Protein AF-A0A6P7YLL0-F1 (afdb_monomer_lite)

Radius of gyration: 18.58 Å; chains: 1; bounding box: 54×36×56 Å

Foldseek 3Di:
DEQEPDPCPDDDDDDDDDDDDDDDDDDDPPDPPDPDDDQFAAAPADDDPVVVVCVVVVVVVCVVVVHDDQDAFKAWKFLDPDLPTDTDIDGSVRGDDHSIHGFAGDPVSLVRLLVSLQPALEYEYADARGPCVRVSHNPSSVSNLVSQLVVVVVNRAYEYAAQVSLVVCVVVVCCVSHNYYYHHRVQVVCVVVVDDDPVVVPDDDD

Organism: NCBI:txid1415580

InterPro domains:
  IPR001576 Phosphoglycerate kinase [PF00162] (40-195)
  IPR001576 Phosphoglycerate kinase [PTHR11406] (41-205)
  IPR015824 Phosphoglycerate kinase, N-terminal [G3DSA:3.40.50.1260] (36-204)
  IPR036043 Phosphoglycerate kinase superfamily [SSF53748] (40-205)

pLDDT: mean 82.5, std 25.64, range [23.23, 98.69]

Sequence (206 aa):
MVHTLVNKSTQLQSDSEEPSDSEQASFSTPEFSSPERSKPKIGSSLYDEEGAKIVKDLMAKAEKNGVVITLPVDFTIADKFDENAATKEASVKSGIPAGWLGLDCGPESVKKFVEAVGRAKQIVWNGPVGVFEWDKFAKGTKAVMDKVVEVTGKGCITIIGGGDTATCCAKWDTEDKVSHVSTGGGASLELLEGKVLPGVDALSSI

Structure (mmCIF, N/CA/C/O backbone):
data_AF-A0A6P7YLL0-F1
#
_entry.id   AF-A0A6P7YLL0-F1
#
loop_
_atom_site.group_PDB
_atom_site.id
_atom_site.type_symbol
_atom_site.label_atom_id
_atom_site.label_alt_id
_atom_site.label_comp_id
_atom_site.label_asym_id
_atom_site.label_entity_id
_atom_site.label_seq_id
_atom_site.pdbx_PDB_ins_code
_atom_site.Cartn_x
_atom_site.Cartn_y
_atom_site.Cartn_z
_atom_site.occupancy
_atom_site.B_iso_or_equiv
_atom_site.auth_seq_id
_atom_site.auth_comp_id
_atom_site.auth_asym_id
_atom_site.auth_atom_id
_atom_site.pdbx_PDB_model_num
ATOM 1 N N . MET A 1 1 ? -17.356 5.316 6.629 1.00 23.73 1 MET A N 1
ATOM 2 C CA . MET A 1 1 ? -16.479 5.273 5.442 1.00 23.73 1 MET A CA 1
ATOM 3 C C . MET A 1 1 ? -15.119 4.741 5.886 1.00 23.73 1 MET A C 1
ATOM 5 O O . MET A 1 1 ? -14.265 5.514 6.305 1.00 23.73 1 MET A O 1
ATOM 9 N N . VAL A 1 2 ? -14.978 3.414 5.923 1.00 23.58 2 VAL A N 1
ATOM 10 C CA . VAL A 1 2 ? -13.708 2.726 6.207 1.00 23.58 2 VAL A CA 1
ATOM 11 C C . VAL A 1 2 ? -12.922 2.742 4.897 1.00 23.58 2 VAL A C 1
ATOM 13 O O . VAL A 1 2 ? -13.422 2.248 3.891 1.00 23.58 2 VAL A O 1
ATOM 16 N N . HIS A 1 3 ? -11.762 3.397 4.871 1.00 32.72 3 HIS A N 1
ATOM 17 C CA . HIS A 1 3 ? -10.870 3.352 3.712 1.00 32.72 3 HIS A CA 1
ATOM 18 C C . HIS A 1 3 ? -9.930 2.168 3.925 1.00 32.72 3 HIS A C 1
ATOM 20 O O . HIS A 1 3 ? -8.969 2.273 4.685 1.00 32.72 3 HIS A O 1
ATOM 26 N N . THR A 1 4 ? -10.238 1.028 3.312 1.00 28.73 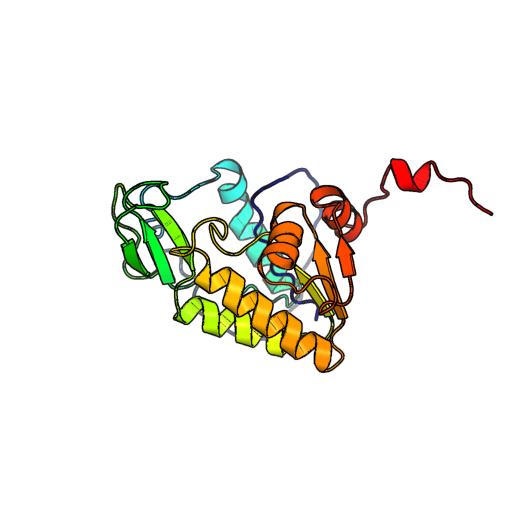4 THR A N 1
ATOM 27 C CA . THR A 1 4 ? -9.362 -0.144 3.361 1.00 28.73 4 THR A CA 1
ATOM 28 C C . THR A 1 4 ? -8.398 -0.079 2.178 1.00 28.73 4 THR A C 1
ATOM 30 O O . THR A 1 4 ? -8.812 -0.208 1.028 1.00 28.73 4 THR A O 1
ATOM 33 N N . LEU A 1 5 ? -7.110 0.140 2.450 1.00 32.09 5 LEU A N 1
ATOM 34 C CA . LEU A 1 5 ? -6.032 -0.111 1.492 1.00 32.09 5 LEU A CA 1
ATOM 35 C C . LEU A 1 5 ? -5.714 -1.608 1.580 1.00 32.09 5 LEU A C 1
ATOM 37 O O . LEU A 1 5 ? -4.926 -2.026 2.424 1.00 32.09 5 LEU A O 1
ATOM 41 N N . VAL A 1 6 ? -6.395 -2.421 0.768 1.00 25.77 6 VAL A N 1
ATOM 42 C CA . VAL A 1 6 ? -6.083 -3.851 0.621 1.00 25.77 6 VAL A CA 1
ATOM 43 C C . VAL A 1 6 ? -5.243 -4.022 -0.635 1.00 25.77 6 VAL A C 1
ATOM 45 O O . VAL A 1 6 ? -5.755 -3.852 -1.743 1.00 25.77 6 VAL A O 1
ATOM 48 N N . ASN A 1 7 ? -3.968 -4.379 -0.475 1.00 31.36 7 ASN A N 1
ATOM 49 C CA . ASN A 1 7 ? -3.200 -4.961 -1.568 1.00 31.36 7 ASN A CA 1
ATOM 50 C C . ASN A 1 7 ? -3.538 -6.458 -1.608 1.00 31.36 7 ASN A C 1
ATOM 52 O O . ASN A 1 7 ? -3.120 -7.230 -0.747 1.00 31.36 7 ASN A O 1
ATOM 56 N N . LYS A 1 8 ? -4.412 -6.851 -2.537 1.00 30.06 8 LYS A N 1
ATOM 57 C CA . LYS A 1 8 ? -5.011 -8.190 -2.593 1.00 30.06 8 LYS A CA 1
ATOM 58 C C . LYS A 1 8 ? -4.056 -9.172 -3.288 1.00 30.06 8 LYS A C 1
ATOM 60 O O . LYS A 1 8 ? -4.335 -9.622 -4.392 1.00 30.06 8 LYS A O 1
ATOM 65 N N . SER A 1 9 ? -2.921 -9.470 -2.659 1.00 29.97 9 SER A N 1
ATOM 66 C CA . SER A 1 9 ? -1.928 -10.428 -3.178 1.00 29.97 9 SER A CA 1
ATOM 67 C C . SER A 1 9 ? -2.121 -11.857 -2.659 1.00 29.97 9 SER A C 1
ATOM 69 O O . SER A 1 9 ? -1.337 -12.738 -3.002 1.00 29.97 9 SER A O 1
ATOM 71 N N . THR A 1 10 ? -3.142 -12.129 -1.842 1.00 29.33 10 THR A N 1
ATOM 72 C CA . THR A 1 10 ? -3.316 -13.464 -1.261 1.00 29.33 10 THR A CA 1
ATOM 73 C C . THR A 1 10 ? -4.777 -13.724 -0.893 1.00 29.33 10 THR A C 1
ATOM 75 O O . THR A 1 10 ? -5.354 -12.963 -0.125 1.00 29.33 10 THR A O 1
ATOM 78 N N . GLN A 1 11 ? -5.313 -14.852 -1.381 1.00 27.66 11 GLN A N 1
ATOM 79 C CA . GLN A 1 11 ? -6.549 -15.544 -0.959 1.00 27.66 11 GLN A CA 1
ATOM 80 C C . GLN A 1 11 ? -7.862 -15.120 -1.672 1.00 27.66 11 GLN A C 1
ATOM 82 O O . GLN A 1 11 ? -8.374 -14.012 -1.521 1.00 27.66 11 GLN A O 1
ATOM 87 N N . LEU A 1 12 ? -8.429 -16.057 -2.447 1.00 28.70 12 LEU A N 1
ATOM 88 C CA . LEU A 1 12 ? -9.769 -16.028 -3.047 1.00 28.70 12 LEU A CA 1
ATOM 89 C C . LEU A 1 12 ? -10.497 -17.327 -2.696 1.00 28.70 12 LEU A C 1
ATOM 91 O O . LEU A 1 12 ? -9.948 -18.389 -2.976 1.00 28.70 12 LEU A O 1
ATOM 95 N N . GLN A 1 13 ? -11.732 -17.236 -2.187 1.00 26.66 13 GLN A N 1
ATOM 96 C CA . GLN A 1 13 ? -12.817 -18.202 -2.439 1.00 26.66 13 GLN A CA 1
ATOM 97 C C . GLN A 1 13 ? -14.186 -17.664 -1.954 1.00 26.66 13 GLN A C 1
ATOM 99 O O . GLN A 1 13 ? -14.294 -17.276 -0.794 1.00 26.66 13 GLN A O 1
ATOM 104 N N . SER A 1 14 ? -15.140 -17.641 -2.910 1.00 29.66 14 SER A N 1
ATOM 105 C CA . SER A 1 14 ? -16.619 -17.840 -2.878 1.00 29.66 14 SER A CA 1
ATOM 106 C C . SER A 1 14 ? -17.489 -17.022 -1.878 1.00 29.66 14 SER A C 1
ATOM 108 O O . SER A 1 14 ? -17.026 -16.635 -0.819 1.00 29.66 14 SER A O 1
ATOM 110 N N . ASP A 1 15 ? -18.739 -16.589 -2.107 1.00 29.30 15 ASP A N 1
ATOM 111 C CA . ASP A 1 15 ? -19.854 -17.003 -2.972 1.00 29.30 15 ASP A CA 1
ATOM 112 C C . ASP A 1 15 ? -20.822 -15.826 -3.293 1.00 29.30 15 ASP A C 1
ATOM 114 O O . ASP A 1 15 ? -20.722 -14.722 -2.752 1.00 29.30 15 ASP A O 1
ATOM 118 N N . SER A 1 16 ? -21.736 -16.105 -4.225 1.00 31.25 16 SER A N 1
ATOM 119 C CA . SER A 1 16 ? -22.752 -15.288 -4.913 1.00 31.25 16 SER A CA 1
ATOM 120 C C . SER A 1 16 ? -24.013 -14.911 -4.114 1.00 31.25 16 SER A C 1
ATOM 122 O O . SER A 1 16 ? -24.464 -15.730 -3.326 1.00 31.25 16 SER A O 1
ATOM 124 N N . GLU A 1 17 ? -24.643 -13.762 -4.436 1.00 26.48 17 GLU A N 1
ATOM 125 C CA . GLU A 1 17 ? -26.102 -13.600 -4.708 1.00 26.48 17 GLU A CA 1
ATOM 126 C C . GLU A 1 17 ? -26.511 -12.122 -5.004 1.00 26.48 17 GLU A C 1
ATOM 128 O O . GLU A 1 17 ? -25.979 -11.175 -4.423 1.00 26.48 17 GLU A O 1
ATOM 133 N N . GLU A 1 18 ? -27.445 -11.937 -5.952 1.00 30.11 18 GLU A N 1
ATOM 134 C CA . GLU A 1 18 ? -28.097 -10.691 -6.444 1.00 30.11 18 GLU A CA 1
ATOM 135 C C . GLU A 1 18 ? -29.436 -10.421 -5.694 1.00 30.11 18 GLU A C 1
ATOM 137 O O . GLU A 1 18 ? -30.005 -11.407 -5.223 1.00 30.11 18 GLU A O 1
ATOM 142 N N . PRO A 1 19 ? -30.006 -9.179 -5.565 1.00 40.22 19 PRO A N 1
ATOM 143 C CA . PRO A 1 19 ? -30.692 -8.511 -6.697 1.00 40.22 19 PRO A CA 1
ATOM 144 C C . PRO A 1 19 ? -30.887 -6.960 -6.689 1.00 40.22 19 PRO A C 1
ATOM 146 O O . PRO A 1 19 ? -30.541 -6.240 -5.750 1.00 40.22 19 PRO A O 1
ATOM 149 N N . SER A 1 20 ? -31.431 -6.533 -7.843 1.00 26.81 20 SER A N 1
ATOM 150 C CA . SER A 1 20 ? -32.438 -5.512 -8.232 1.00 26.81 20 SER A CA 1
ATOM 151 C C . SER A 1 20 ? -32.311 -3.997 -7.979 1.00 26.81 20 SER A C 1
ATOM 153 O O . SER A 1 20 ? -32.212 -3.514 -6.854 1.00 26.81 20 SER A O 1
ATOM 155 N N . ASP A 1 21 ? -32.483 -3.310 -9.113 1.00 29.62 21 ASP A N 1
ATOM 156 C CA . ASP A 1 21 ? -32.684 -1.899 -9.462 1.00 29.62 21 ASP A CA 1
ATOM 157 C C . ASP A 1 21 ? -33.525 -1.007 -8.533 1.00 29.62 21 ASP A C 1
ATOM 159 O O . ASP A 1 21 ? -34.655 -1.341 -8.187 1.00 29.62 21 ASP A O 1
ATOM 163 N N . SER A 1 22 ? -33.034 0.222 -8.318 1.00 25.41 22 SER A N 1
ATOM 164 C CA . SER A 1 22 ? -33.750 1.446 -8.722 1.00 25.41 22 SER A CA 1
ATOM 165 C C . SER A 1 22 ? -32.870 2.703 -8.577 1.00 25.41 22 SER A C 1
ATOM 167 O O . SER A 1 22 ? -32.469 3.063 -7.476 1.00 25.41 22 SER A O 1
ATOM 169 N N . GLU A 1 23 ? -32.610 3.339 -9.720 1.00 25.30 23 GLU A N 1
ATOM 170 C CA . GLU A 1 23 ? -32.502 4.782 -9.998 1.00 25.30 23 GLU A CA 1
ATOM 171 C C . GLU A 1 23 ? -31.709 5.782 -9.111 1.00 25.30 23 GLU A C 1
ATOM 173 O O . GLU A 1 23 ? -32.035 6.059 -7.963 1.00 25.30 23 GLU A O 1
ATOM 178 N N . GLN A 1 24 ? -30.823 6.499 -9.829 1.00 24.22 24 GLN A N 1
ATOM 179 C CA . GLN A 1 24 ? -30.440 7.922 -9.712 1.00 24.22 24 GLN A CA 1
ATOM 180 C C . GLN A 1 24 ? -29.329 8.336 -8.725 1.00 24.22 24 GLN A C 1
ATOM 182 O O . GLN A 1 24 ? -29.552 8.547 -7.541 1.00 24.22 24 GLN A O 1
ATOM 187 N N . ALA A 1 25 ? -28.142 8.633 -9.271 1.00 23.36 25 ALA A N 1
ATOM 188 C CA . ALA A 1 25 ? -27.643 10.005 -9.480 1.00 23.36 25 ALA A CA 1
ATOM 189 C C . ALA A 1 25 ? -26.168 9.955 -9.924 1.00 23.36 25 ALA A C 1
ATOM 191 O O . ALA A 1 25 ? -25.303 9.408 -9.247 1.00 23.36 25 ALA A O 1
ATOM 192 N N . SER A 1 26 ? -25.883 10.525 -11.092 1.00 26.70 26 SER A N 1
ATOM 193 C CA . SER A 1 26 ? -24.572 10.519 -11.738 1.00 26.70 26 SER A CA 1
ATOM 194 C C . SER A 1 26 ? -23.517 11.314 -10.957 1.00 26.70 26 SER A C 1
ATOM 196 O O . SER A 1 26 ? -23.600 12.540 -10.886 1.00 26.70 26 SER A O 1
ATOM 198 N N . PHE A 1 27 ? -22.466 10.640 -10.489 1.00 23.23 27 PHE A N 1
ATOM 199 C CA . PHE A 1 27 ? -21.153 11.245 -10.255 1.00 23.23 27 PHE A CA 1
ATOM 200 C C . PHE A 1 27 ? -20.110 10.437 -11.024 1.00 23.23 27 PHE A C 1
ATOM 202 O O . PHE A 1 27 ? -19.596 9.423 -10.566 1.00 23.23 27 PHE A O 1
ATOM 209 N N . SER A 1 28 ? -19.838 10.879 -12.250 1.00 23.58 28 SER A N 1
ATOM 210 C CA . SER A 1 28 ? -18.854 10.274 -13.138 1.00 23.58 28 SER A CA 1
ATOM 211 C C . SER A 1 28 ? -17.434 10.493 -12.609 1.00 23.58 28 SER A C 1
ATOM 213 O O . SER A 1 28 ? -16.934 11.620 -12.637 1.00 23.58 28 SER A O 1
ATOM 215 N N . THR A 1 29 ? -16.740 9.425 -12.221 1.00 27.75 29 THR A N 1
ATOM 216 C CA . THR A 1 29 ? -15.282 9.350 -12.375 1.00 27.75 29 THR A CA 1
ATOM 217 C C . THR A 1 29 ? -15.006 8.643 -13.712 1.00 27.75 29 THR A C 1
ATOM 219 O O . THR A 1 29 ? -15.258 7.449 -13.855 1.00 27.75 29 THR A O 1
ATOM 222 N N . PRO A 1 30 ? -14.549 9.351 -14.760 1.00 28.31 30 PRO A N 1
ATOM 223 C CA . PRO A 1 30 ? -14.575 8.827 -16.129 1.00 28.31 30 PRO A CA 1
ATOM 224 C C . PRO A 1 30 ? -13.409 7.880 -16.475 1.00 28.31 30 PRO A C 1
ATOM 226 O O . PRO A 1 30 ? -13.093 7.696 -17.649 1.00 28.31 30 PRO A O 1
ATOM 229 N N . GLU A 1 31 ? -12.718 7.281 -15.501 1.00 37.62 31 GLU A N 1
ATOM 230 C CA . GLU A 1 31 ? -11.406 6.671 -15.772 1.00 37.62 31 GLU A CA 1
ATOM 231 C C . GLU A 1 31 ? -11.386 5.146 -15.960 1.00 37.62 31 GLU A C 1
ATOM 233 O O . GLU A 1 31 ? -10.371 4.641 -16.439 1.00 37.62 31 GLU A O 1
ATOM 238 N N . PHE A 1 32 ? -12.489 4.424 -15.714 1.00 35.75 32 PHE A N 1
ATOM 239 C CA . PHE A 1 32 ? -12.533 2.953 -15.856 1.00 35.75 32 PHE A CA 1
ATOM 240 C C . PHE A 1 32 ? -13.694 2.377 -16.696 1.00 35.75 32 PHE A C 1
ATOM 242 O O . PHE A 1 32 ? -13.690 1.179 -16.967 1.00 35.75 32 PHE A O 1
ATOM 249 N N . SER A 1 33 ? -14.646 3.189 -17.174 1.00 32.78 33 SER A N 1
ATOM 250 C CA . SER A 1 33 ? -15.868 2.710 -17.856 1.00 32.78 33 SER A CA 1
ATOM 251 C C . SER A 1 33 ? -15.805 2.654 -19.391 1.00 32.78 33 SER A C 1
ATOM 253 O O . SER A 1 33 ? -16.785 2.280 -20.032 1.00 32.78 33 SER A O 1
ATOM 255 N N . SER A 1 34 ? -14.678 3.015 -20.017 1.00 29.44 34 SER A N 1
ATOM 256 C CA . SER A 1 34 ? -14.589 3.087 -21.482 1.00 29.44 34 SER A CA 1
ATOM 257 C C . SER A 1 34 ? -14.076 1.768 -22.100 1.00 29.44 34 SER A C 1
ATOM 259 O O . SER A 1 34 ? -12.984 1.324 -21.734 1.00 29.44 34 SER A O 1
ATOM 261 N N . PRO A 1 35 ? -14.809 1.143 -23.047 1.00 33.09 35 PRO A N 1
ATOM 262 C CA . PRO A 1 35 ? -14.527 -0.203 -23.567 1.00 33.09 35 PRO A CA 1
ATOM 263 C C . PRO A 1 35 ? -13.308 -0.318 -24.507 1.00 33.09 35 PRO A C 1
ATOM 265 O O . PRO A 1 35 ? -13.020 -1.413 -24.980 1.00 33.09 35 PRO A O 1
ATOM 268 N N . GLU A 1 36 ? -12.560 0.765 -24.751 1.00 29.92 36 GLU A N 1
ATOM 269 C CA . GLU A 1 36 ? -11.486 0.815 -25.763 1.00 29.92 36 GLU A CA 1
ATOM 270 C C . GLU A 1 36 ? -10.074 1.158 -25.239 1.00 29.92 36 GLU A C 1
ATOM 272 O O . GLU A 1 36 ? -9.156 1.374 -26.033 1.00 29.92 36 GLU A O 1
ATOM 277 N N . ARG A 1 37 ? -9.815 1.176 -23.920 1.00 40.25 37 ARG A N 1
ATOM 278 C CA . ARG A 1 37 ? -8.423 1.328 -23.442 1.00 40.25 37 ARG A CA 1
ATOM 279 C C . ARG A 1 37 ? -7.664 0.004 -23.541 1.00 40.25 37 ARG A C 1
ATOM 281 O O . ARG A 1 37 ? -7.985 -0.964 -22.857 1.00 40.25 37 ARG A O 1
ATOM 288 N N . SER A 1 38 ? -6.608 -0.009 -24.359 1.00 46.16 38 SER A N 1
ATOM 289 C CA . SER A 1 38 ? -5.588 -1.063 -24.386 1.00 46.16 38 SER A CA 1
ATOM 290 C C . SER A 1 38 ? -5.157 -1.419 -22.960 1.00 46.16 38 SER A C 1
ATOM 292 O O . SER A 1 38 ? -4.832 -0.503 -22.199 1.00 46.16 38 SER A O 1
ATOM 294 N N . LYS A 1 39 ? -5.137 -2.716 -22.607 1.00 59.47 39 LYS A N 1
ATOM 295 C CA . LYS A 1 39 ? -4.637 -3.199 -21.306 1.00 59.47 39 LYS A CA 1
ATOM 296 C C . LYS A 1 39 ? -3.347 -2.442 -20.940 1.00 59.47 39 LYS A C 1
ATOM 298 O O . LYS A 1 39 ? -2.437 -2.409 -21.777 1.00 59.47 39 LYS A O 1
ATOM 303 N N . PRO A 1 40 ? -3.258 -1.820 -19.747 1.00 71.31 40 PRO A N 1
ATOM 304 C CA . PRO A 1 40 ? -2.039 -1.139 -19.339 1.00 71.31 40 PRO A CA 1
ATOM 305 C C . PRO A 1 40 ? -0.875 -2.127 -19.411 1.00 71.31 40 PRO A C 1
ATOM 307 O O . PRO A 1 40 ? -0.984 -3.272 -18.973 1.00 71.31 40 PRO A O 1
ATOM 310 N N . LYS A 1 41 ? 0.225 -1.703 -20.034 1.00 89.44 41 LYS A N 1
ATOM 311 C CA . LYS A 1 41 ? 1.419 -2.542 -20.159 1.00 89.44 41 LYS A CA 1
ATOM 312 C C . LYS A 1 41 ? 2.063 -2.637 -18.782 1.00 89.44 41 LYS A C 1
ATOM 314 O O . LYS A 1 41 ? 2.441 -1.610 -18.229 1.00 89.44 41 LYS A O 1
ATOM 319 N N . ILE A 1 42 ? 2.176 -3.848 -18.245 1.00 92.06 42 ILE A N 1
ATOM 320 C CA . ILE A 1 42 ? 2.736 -4.099 -16.907 1.00 92.06 42 ILE A CA 1
ATOM 321 C C . ILE A 1 42 ? 4.157 -4.679 -16.943 1.00 92.06 42 ILE A C 1
ATOM 323 O O . ILE A 1 42 ? 4.736 -4.943 -15.893 1.00 92.06 42 ILE A O 1
ATOM 327 N N . GLY A 1 43 ? 4.740 -4.861 -18.131 1.00 93.81 43 GLY A N 1
ATOM 328 C CA . GLY A 1 43 ? 6.057 -5.476 -18.278 1.00 93.81 43 GLY A CA 1
ATOM 329 C C . GLY A 1 43 ? 6.086 -6.880 -17.667 1.00 93.81 43 GLY A C 1
ATOM 330 O O . GLY A 1 43 ? 5.208 -7.690 -17.953 1.00 93.81 43 GLY A O 1
ATOM 331 N N . SER A 1 44 ? 7.076 -7.131 -16.816 1.00 92.69 44 SER A N 1
ATOM 332 C CA . SER A 1 44 ? 7.264 -8.374 -16.056 1.00 92.69 44 SER A CA 1
ATOM 333 C C . SER A 1 44 ? 6.738 -8.282 -14.616 1.00 92.69 44 SER A C 1
ATOM 335 O O . SER A 1 44 ? 7.166 -9.049 -13.756 1.00 92.69 44 SER A O 1
ATOM 337 N N . SER A 1 45 ? 5.869 -7.310 -14.319 1.00 93.75 45 SER A N 1
ATOM 338 C CA . SER A 1 45 ? 5.271 -7.173 -12.984 1.00 93.75 45 SER A CA 1
ATOM 339 C C . SER A 1 45 ? 4.382 -8.370 -12.646 1.00 93.75 45 SER A C 1
ATOM 341 O O . SER A 1 45 ? 3.853 -9.031 -13.541 1.00 93.75 45 SER A O 1
ATOM 343 N N . LEU A 1 46 ? 4.192 -8.615 -11.346 1.00 90.31 46 LEU A N 1
ATOM 344 C CA . LEU A 1 46 ? 3.311 -9.670 -10.849 1.00 90.31 46 LEU A CA 1
ATOM 345 C C . LEU A 1 46 ? 1.900 -9.535 -11.435 1.00 90.31 46 LEU A C 1
ATOM 347 O O . LEU A 1 46 ? 1.335 -8.440 -11.496 1.00 90.31 46 LEU A O 1
ATOM 351 N N . TYR A 1 47 ? 1.340 -10.667 -11.851 1.00 90.38 47 TYR A N 1
ATOM 352 C CA . TYR A 1 47 ? 0.011 -10.748 -12.436 1.00 90.38 47 TYR A CA 1
ATOM 353 C C . TYR A 1 47 ? -0.661 -12.057 -12.031 1.00 90.38 47 TYR A C 1
ATOM 355 O O . TYR A 1 47 ? -0.071 -13.127 -12.169 1.00 90.38 47 TYR A O 1
ATOM 363 N N . ASP A 1 48 ? -1.894 -11.953 -11.546 1.00 89.50 48 ASP A N 1
ATOM 364 C CA . ASP A 1 48 ? -2.763 -13.089 -11.252 1.00 89.50 48 ASP A CA 1
ATOM 365 C C . ASP A 1 48 ? -3.859 -13.177 -12.324 1.00 89.50 48 ASP A C 1
ATOM 367 O O . ASP A 1 48 ? -4.735 -12.310 -12.418 1.00 89.50 48 ASP A O 1
ATOM 371 N N . GLU A 1 49 ? -3.793 -14.220 -13.153 1.00 89.38 49 GLU A N 1
ATOM 372 C CA . GLU A 1 49 ? -4.746 -14.464 -14.239 1.00 89.38 49 GLU A CA 1
ATOM 373 C C . GLU A 1 49 ? -6.157 -14.781 -13.737 1.00 89.38 49 GLU A C 1
ATOM 375 O O . GLU A 1 49 ? -7.132 -14.350 -14.357 1.00 89.38 49 GLU A O 1
ATOM 380 N N . GLU A 1 50 ? -6.285 -15.497 -12.617 1.00 88.44 50 GLU A N 1
ATOM 381 C CA . GLU A 1 50 ? -7.587 -15.858 -12.054 1.00 88.44 50 GLU A CA 1
ATOM 382 C C . GLU A 1 50 ? -8.217 -14.652 -11.355 1.00 88.44 50 GLU A C 1
ATOM 384 O O . GLU A 1 50 ? -9.369 -14.303 -11.630 1.00 88.44 50 GLU A O 1
ATOM 389 N N . GLY A 1 51 ? -7.439 -13.934 -10.541 1.00 86.94 51 GLY A N 1
ATOM 390 C CA . GLY A 1 51 ? -7.869 -12.689 -9.908 1.00 86.94 51 GLY A CA 1
ATOM 391 C C . GLY A 1 51 ? -8.272 -11.610 -10.915 1.00 86.94 51 GLY A C 1
ATOM 392 O O . GLY A 1 51 ? -9.235 -10.877 -10.686 1.00 86.94 51 GLY A O 1
ATOM 393 N N . ALA A 1 52 ? -7.618 -11.541 -12.080 1.00 88.50 52 ALA A N 1
ATOM 394 C CA . ALA A 1 52 ? -7.971 -10.583 -13.126 1.00 88.50 52 ALA A CA 1
ATOM 395 C C . ALA A 1 52 ? -9.404 -10.756 -13.664 1.00 88.50 52 ALA A C 1
ATOM 397 O O . ALA A 1 52 ? -10.002 -9.774 -14.116 1.00 88.50 52 ALA A O 1
ATOM 398 N N . LYS A 1 53 ? -9.968 -11.971 -13.609 1.00 92.44 53 LYS A N 1
ATOM 399 C CA . LYS A 1 53 ? -11.322 -12.256 -14.112 1.00 92.44 53 LYS A CA 1
ATOM 400 C C . LYS A 1 53 ? -12.405 -11.576 -13.274 1.00 92.44 53 LYS A C 1
ATOM 402 O O . LYS A 1 53 ? -13.399 -11.133 -13.836 1.00 92.44 53 LYS A O 1
ATOM 407 N N . ILE A 1 54 ? -12.182 -11.421 -11.968 1.00 92.62 54 ILE A N 1
ATOM 408 C CA . ILE A 1 54 ? -13.171 -10.878 -11.020 1.00 92.62 54 ILE A CA 1
ATOM 409 C C . ILE A 1 54 ? -13.029 -9.368 -10.764 1.00 92.62 54 ILE A C 1
ATOM 411 O O . ILE A 1 54 ? -13.820 -8.784 -10.025 1.00 92.62 54 ILE A O 1
ATOM 415 N N . VAL A 1 55 ? -12.014 -8.704 -11.337 1.00 93.25 55 VAL A N 1
ATOM 416 C CA . VAL A 1 55 ? -11.733 -7.278 -11.068 1.00 93.25 55 VAL A CA 1
ATOM 417 C C . VAL A 1 55 ? -12.932 -6.393 -11.403 1.00 93.25 55 VAL A C 1
ATOM 419 O O . VAL A 1 55 ? -13.261 -5.495 -10.631 1.00 93.25 55 VAL A O 1
ATOM 422 N N . LYS A 1 56 ? -13.603 -6.645 -12.533 1.00 91.44 56 LYS A N 1
ATOM 423 C CA . LYS A 1 56 ? -14.767 -5.850 -12.955 1.00 91.44 56 LYS A CA 1
ATOM 424 C C . LYS A 1 56 ? -15.903 -5.934 -11.937 1.00 91.44 56 LYS A C 1
ATOM 426 O O . LYS A 1 56 ? -16.465 -4.902 -11.582 1.00 91.44 56 LYS A O 1
ATOM 431 N N . ASP A 1 57 ? -16.163 -7.129 -11.420 1.00 94.38 57 ASP A N 1
ATOM 432 C CA . ASP A 1 57 ? -17.224 -7.372 -10.443 1.00 94.38 57 ASP A CA 1
ATOM 433 C C . ASP A 1 57 ? -16.907 -6.690 -9.106 1.00 94.38 57 ASP A C 1
ATOM 435 O O . ASP A 1 57 ? -17.782 -6.087 -8.485 1.00 94.38 57 ASP A O 1
ATOM 439 N N . LEU A 1 58 ? -15.636 -6.703 -8.684 1.00 93.56 58 LEU A N 1
ATOM 440 C CA . LEU A 1 58 ? -15.184 -5.984 -7.489 1.00 93.56 58 LEU A CA 1
ATOM 441 C C . LEU A 1 58 ? -15.342 -4.465 -7.632 1.00 93.56 58 LEU A C 1
ATOM 443 O O . LEU A 1 58 ? -15.819 -3.816 -6.700 1.00 93.56 58 LEU A O 1
ATOM 447 N N . MET A 1 59 ? -14.976 -3.902 -8.789 1.00 93.31 59 MET A N 1
ATOM 448 C CA . MET A 1 59 ? -15.145 -2.470 -9.063 1.00 93.31 59 MET A CA 1
ATOM 449 C C . MET A 1 59 ? -16.627 -2.079 -9.077 1.00 93.31 59 MET A C 1
ATOM 451 O O . MET A 1 59 ? -16.998 -1.093 -8.443 1.00 93.31 59 MET A O 1
ATOM 455 N N . ALA A 1 60 ? -17.481 -2.884 -9.716 1.00 95.12 60 ALA A N 1
ATOM 456 C CA . ALA A 1 60 ? -18.926 -2.663 -9.744 1.00 95.12 60 ALA A CA 1
ATOM 457 C C . ALA A 1 60 ? -19.551 -2.757 -8.341 1.00 95.12 60 ALA A C 1
ATOM 459 O O . ALA A 1 60 ? -20.369 -1.921 -7.962 1.00 95.12 60 ALA A O 1
ATOM 460 N N . LYS A 1 61 ? -19.132 -3.735 -7.525 1.00 95.19 61 LYS A N 1
ATOM 461 C CA . LYS A 1 61 ? -19.580 -3.866 -6.129 1.00 95.19 61 LYS A CA 1
ATOM 462 C C . LYS A 1 61 ? -19.153 -2.669 -5.279 1.00 95.19 61 LYS A C 1
ATOM 464 O O . LYS A 1 61 ? -19.929 -2.208 -4.445 1.00 95.19 61 LYS A O 1
ATOM 469 N N . ALA A 1 62 ? -17.935 -2.167 -5.477 1.00 94.06 62 ALA A N 1
ATOM 470 C CA . ALA A 1 62 ? -17.459 -0.978 -4.783 1.00 94.06 62 ALA A CA 1
ATOM 471 C C . ALA A 1 62 ? -18.281 0.260 -5.160 1.00 94.06 62 ALA A C 1
ATOM 473 O O . ALA A 1 62 ? -18.737 0.969 -4.266 1.00 94.06 62 ALA A O 1
ATOM 474 N N . GLU A 1 63 ? -18.551 0.462 -6.452 1.00 94.62 63 GLU A N 1
ATOM 475 C CA . GLU A 1 63 ? -19.410 1.544 -6.942 1.00 94.62 63 GLU A CA 1
ATOM 476 C C . GLU A 1 63 ? -20.829 1.447 -6.364 1.00 94.62 63 GLU A C 1
ATOM 478 O O . GLU A 1 63 ? -21.308 2.410 -5.763 1.00 94.62 63 GLU A O 1
ATOM 483 N N . LYS A 1 64 ? -21.454 0.260 -6.426 1.00 97.19 64 LYS A N 1
ATOM 484 C CA . LYS A 1 64 ? -22.781 -0.012 -5.843 1.00 97.19 64 LYS A CA 1
ATOM 485 C C . LYS A 1 64 ? -22.851 0.342 -4.355 1.00 97.19 64 LYS A C 1
ATOM 487 O O . LYS A 1 64 ? -23.873 0.832 -3.884 1.00 97.19 64 LYS A O 1
ATOM 492 N N . ASN A 1 65 ? -21.767 0.112 -3.618 1.00 96.06 65 ASN A N 1
ATOM 493 C CA . ASN A 1 65 ? -21.698 0.350 -2.178 1.00 96.06 65 ASN A CA 1
ATOM 494 C C . ASN A 1 65 ? -21.145 1.741 -1.809 1.00 96.06 65 ASN A C 1
ATOM 496 O O . ASN A 1 65 ? -20.909 2.006 -0.629 1.00 96.06 65 ASN A O 1
ATOM 500 N N . GLY A 1 66 ? -20.892 2.621 -2.786 1.00 95.19 66 GLY A N 1
ATOM 501 C CA . GLY A 1 66 ? -20.308 3.945 -2.547 1.00 95.19 66 GLY A CA 1
ATOM 502 C C . GLY A 1 66 ? -18.886 3.898 -1.968 1.00 95.19 66 GLY A C 1
ATOM 503 O O . GLY A 1 66 ? -18.469 4.813 -1.253 1.00 95.19 66 GLY A O 1
ATOM 504 N N . VAL A 1 67 ? -18.145 2.820 -2.232 1.00 95.44 67 VAL A N 1
ATOM 505 C CA . VAL A 1 67 ? -16.758 2.629 -1.796 1.00 95.44 67 VAL A CA 1
ATOM 506 C C . VAL A 1 67 ? -15.817 3.212 -2.843 1.00 95.44 67 VAL A C 1
ATOM 508 O O . VAL A 1 67 ? -15.774 2.771 -3.989 1.00 95.44 67 VAL A O 1
ATOM 511 N N . VAL A 1 68 ? -15.010 4.190 -2.432 1.00 94.88 68 VAL A N 1
ATOM 512 C CA . VAL A 1 68 ? -13.991 4.794 -3.296 1.00 94.88 68 VAL A CA 1
ATOM 513 C C . VAL A 1 68 ? -12.745 3.912 -3.317 1.00 94.88 68 VAL A C 1
ATOM 515 O O . VAL A 1 68 ? -12.048 3.790 -2.310 1.00 94.88 68 VAL A O 1
ATOM 518 N N . ILE A 1 69 ? -12.429 3.343 -4.481 1.00 94.62 69 ILE A N 1
ATOM 519 C CA . ILE A 1 69 ? -11.179 2.610 -4.710 1.00 94.62 69 ILE A CA 1
ATOM 520 C C . ILE A 1 69 ? -10.118 3.578 -5.243 1.00 94.62 69 ILE A C 1
ATOM 522 O O . ILE A 1 69 ? -10.311 4.230 -6.267 1.00 94.62 69 ILE A O 1
ATOM 526 N N . THR A 1 70 ? -8.975 3.655 -4.557 1.00 94.69 70 THR A N 1
ATOM 527 C CA . THR A 1 70 ? -7.820 4.460 -4.983 1.00 94.69 70 THR A CA 1
ATOM 528 C C . THR A 1 70 ? -6.705 3.535 -5.462 1.00 94.69 70 THR A C 1
ATOM 530 O O . THR A 1 70 ? -6.098 2.838 -4.657 1.00 94.69 70 THR A O 1
ATOM 533 N N . LEU A 1 71 ? -6.441 3.530 -6.771 1.00 96.06 71 LEU A N 1
ATOM 534 C CA . LEU A 1 71 ? -5.363 2.760 -7.402 1.00 96.06 71 LEU A CA 1
ATOM 535 C C . LEU A 1 71 ? -4.147 3.653 -7.709 1.00 96.06 71 LEU A C 1
ATOM 537 O O . LEU A 1 71 ? -4.318 4.864 -7.905 1.00 96.06 71 LEU A O 1
ATOM 541 N N . PRO A 1 72 ? -2.931 3.079 -7.788 1.00 95.25 72 PRO A N 1
ATOM 542 C CA . PRO A 1 72 ? -1.749 3.816 -8.216 1.00 95.25 72 PRO A CA 1
ATOM 543 C C . PRO A 1 72 ? -1.875 4.283 -9.675 1.00 95.25 72 PRO A C 1
ATOM 545 O O . PRO A 1 72 ? -2.505 3.635 -10.513 1.00 95.25 72 PRO A O 1
ATOM 548 N N . VAL A 1 73 ? -1.261 5.424 -9.977 1.00 96.50 73 VAL A N 1
ATOM 549 C CA . VAL A 1 73 ? -1.210 6.041 -11.314 1.00 96.50 73 VAL A CA 1
ATOM 550 C C . VAL A 1 73 ? 0.200 6.108 -11.900 1.00 96.50 73 VAL A C 1
ATOM 552 O O . VAL A 1 73 ? 0.356 6.323 -13.106 1.00 96.50 73 VAL A O 1
ATOM 555 N N . ASP A 1 74 ? 1.206 5.904 -11.060 1.00 97.81 74 ASP A N 1
ATOM 556 C CA . ASP A 1 74 ? 2.627 5.908 -11.373 1.00 97.81 74 ASP A CA 1
ATOM 557 C C . ASP A 1 74 ? 3.403 4.954 -10.461 1.00 97.81 74 ASP A C 1
ATOM 559 O O . ASP A 1 74 ? 2.910 4.509 -9.422 1.00 97.81 74 ASP A O 1
ATOM 563 N N . PHE A 1 75 ? 4.604 4.587 -10.900 1.00 98.12 75 PHE A N 1
ATOM 564 C CA . PHE A 1 75 ? 5.375 3.471 -10.368 1.00 98.12 75 PHE A CA 1
ATOM 565 C C . PHE A 1 75 ? 6.872 3.769 -10.418 1.00 98.12 75 PHE A C 1
ATOM 567 O O . PHE A 1 75 ? 7.374 4.303 -11.412 1.00 98.12 75 PHE A O 1
ATOM 574 N N . THR A 1 76 ? 7.587 3.318 -9.391 1.00 97.94 76 THR A N 1
ATOM 575 C CA . THR A 1 76 ? 9.031 3.094 -9.458 1.00 97.94 76 THR A CA 1
ATOM 576 C C . THR A 1 76 ? 9.256 1.693 -10.014 1.00 97.94 76 THR A C 1
ATOM 578 O O . THR A 1 76 ? 8.833 0.697 -9.420 1.00 97.94 76 THR A O 1
ATOM 581 N N . ILE A 1 77 ? 9.897 1.614 -11.177 1.00 98.00 77 ILE A N 1
ATOM 582 C CA 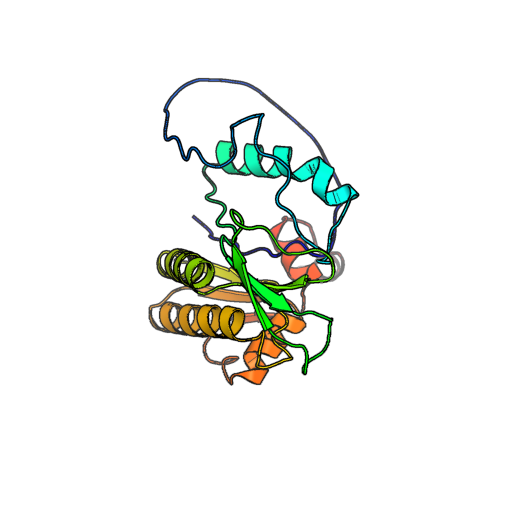. ILE A 1 77 ? 10.140 0.361 -11.893 1.00 98.00 77 ILE A CA 1
ATOM 583 C C . ILE A 1 77 ? 11.610 -0.046 -11.811 1.00 98.00 77 ILE A C 1
ATOM 585 O O . ILE A 1 77 ? 12.489 0.810 -11.714 1.00 98.00 77 ILE A O 1
ATOM 589 N N . ALA A 1 78 ? 11.864 -1.347 -11.903 1.00 97.88 78 ALA A N 1
ATOM 590 C CA . ALA A 1 78 ? 13.183 -1.965 -11.884 1.00 97.88 78 ALA A CA 1
ATOM 591 C C . ALA A 1 78 ? 13.412 -2.831 -13.130 1.00 97.88 78 ALA A C 1
ATOM 593 O O . ALA A 1 78 ? 12.449 -3.320 -13.718 1.00 97.88 78 ALA A O 1
ATOM 594 N N . ASP A 1 79 ? 14.668 -3.027 -13.530 1.00 97.50 79 ASP A N 1
ATOM 595 C CA . ASP A 1 79 ? 15.051 -3.920 -14.637 1.00 97.50 79 ASP A CA 1
ATOM 596 C C . ASP A 1 79 ? 15.159 -5.399 -14.225 1.00 97.50 79 ASP A C 1
ATOM 598 O O . ASP A 1 79 ? 15.201 -6.283 -15.078 1.00 97.50 79 ASP A O 1
ATOM 602 N N . LYS A 1 80 ? 15.194 -5.670 -12.917 1.00 96.50 80 LYS A N 1
ATOM 603 C CA . LYS A 1 80 ? 15.177 -7.005 -12.306 1.00 96.50 80 LYS A CA 1
ATOM 604 C C . LYS A 1 80 ? 14.677 -6.932 -10.859 1.00 96.50 80 LYS A C 1
ATOM 606 O O . LYS A 1 80 ? 14.677 -5.866 -10.250 1.00 96.50 80 LYS A O 1
ATOM 611 N N . PHE A 1 81 ? 14.258 -8.069 -10.306 1.00 95.94 81 PHE A N 1
ATOM 612 C CA . PHE A 1 81 ? 13.872 -8.186 -8.897 1.00 95.94 81 PHE A CA 1
ATOM 613 C C . PHE A 1 81 ? 15.126 -8.304 -8.017 1.00 95.94 81 PHE A C 1
ATOM 615 O O . PHE A 1 81 ? 15.570 -9.402 -7.692 1.00 95.94 81 PHE A O 1
ATOM 622 N N . ASP A 1 82 ? 15.753 -7.168 -7.723 1.00 96.62 82 ASP A N 1
ATOM 623 C CA . ASP A 1 82 ? 17.030 -7.083 -7.011 1.00 96.62 82 ASP A CA 1
ATOM 624 C C . ASP A 1 82 ? 17.146 -5.720 -6.311 1.00 96.62 82 ASP A C 1
ATOM 626 O O . ASP A 1 82 ? 16.809 -4.689 -6.897 1.00 96.62 82 ASP A O 1
ATOM 630 N N . GLU A 1 83 ? 17.684 -5.690 -5.093 1.00 96.31 83 GLU A N 1
ATOM 631 C CA . GLU A 1 83 ? 17.935 -4.456 -4.332 1.00 96.31 83 GLU A CA 1
ATOM 632 C C . GLU A 1 83 ? 18.787 -3.435 -5.115 1.00 96.31 83 GLU A C 1
ATOM 634 O O . GLU A 1 83 ? 18.591 -2.216 -5.055 1.00 96.31 83 GLU A O 1
ATOM 639 N N . ASN A 1 84 ? 19.726 -3.933 -5.919 1.00 96.75 84 ASN A N 1
ATOM 640 C CA . ASN A 1 84 ? 20.667 -3.140 -6.696 1.00 96.75 84 ASN A CA 1
ATOM 641 C C . ASN A 1 84 ? 20.204 -2.875 -8.133 1.00 96.75 84 ASN A C 1
ATOM 643 O O . ASN A 1 84 ? 20.966 -2.289 -8.902 1.00 96.75 84 ASN A O 1
ATOM 647 N N . ALA A 1 85 ? 18.969 -3.237 -8.488 1.00 97.19 85 ALA A N 1
ATOM 648 C CA . ALA A 1 85 ? 18.402 -2.993 -9.810 1.00 97.19 85 ALA A CA 1
ATOM 649 C C . ALA A 1 85 ? 18.510 -1.520 -10.245 1.00 97.19 85 ALA A C 1
ATOM 651 O O . ALA A 1 85 ? 18.507 -0.588 -9.422 1.00 97.19 85 ALA A O 1
ATOM 652 N N . ALA A 1 86 ? 18.607 -1.315 -11.559 1.00 97.81 86 ALA A N 1
ATOM 653 C CA . ALA A 1 86 ? 18.472 0.005 -12.148 1.00 97.81 86 ALA A CA 1
ATOM 654 C C . ALA A 1 86 ? 17.005 0.429 -12.062 1.00 97.81 86 ALA A C 1
ATOM 656 O O . ALA A 1 86 ? 16.110 -0.376 -12.317 1.00 97.81 86 ALA A O 1
ATOM 657 N N . THR A 1 87 ? 16.753 1.692 -11.720 1.00 98.06 87 THR A N 1
ATOM 658 C CA . THR A 1 87 ? 15.393 2.198 -11.524 1.00 98.06 87 THR A CA 1
ATOM 659 C C . THR A 1 87 ? 15.006 3.240 -12.562 1.00 98.06 87 THR A C 1
ATOM 661 O O . THR A 1 87 ? 15.845 3.984 -13.076 1.00 98.06 87 THR A O 1
ATOM 664 N N . LYS A 1 88 ? 13.713 3.279 -12.883 1.00 97.25 88 LYS A N 1
ATOM 665 C CA . LYS A 1 88 ? 13.068 4.309 -13.706 1.00 97.25 88 LYS A CA 1
ATOM 666 C C . LYS A 1 88 ? 11.678 4.598 -13.152 1.00 97.25 88 LYS A C 1
ATOM 668 O O . LYS A 1 88 ? 11.192 3.897 -12.269 1.00 97.25 88 LYS A O 1
ATOM 673 N N . GLU A 1 89 ? 11.030 5.605 -13.712 1.00 97.50 89 GLU A N 1
ATOM 674 C CA . GLU A 1 89 ? 9.636 5.928 -13.427 1.00 97.50 89 GLU A CA 1
ATOM 675 C C . GLU A 1 89 ? 8.751 5.507 -14.603 1.00 97.50 89 GLU A C 1
ATOM 677 O O . GLU A 1 89 ? 9.153 5.579 -15.769 1.00 97.50 89 GLU A O 1
ATOM 682 N N . ALA A 1 90 ? 7.535 5.066 -14.296 1.00 95.50 90 ALA A N 1
ATOM 683 C CA . ALA A 1 90 ? 6.496 4.781 -15.275 1.00 95.50 90 ALA A CA 1
ATOM 684 C C . ALA A 1 90 ? 5.136 5.247 -14.752 1.00 95.50 90 ALA A C 1
ATOM 686 O O . ALA A 1 90 ? 4.919 5.347 -13.552 1.00 95.50 90 ALA A O 1
ATOM 687 N N . SER A 1 91 ? 4.195 5.497 -15.656 1.00 96.56 91 SER A N 1
ATOM 688 C CA . SER A 1 91 ? 2.799 5.797 -15.337 1.00 96.56 91 SER A CA 1
ATOM 689 C C . SER A 1 91 ? 1.867 4.777 -15.973 1.00 96.56 91 SER A C 1
ATOM 691 O O . SER A 1 91 ? 2.234 4.105 -16.937 1.00 96.56 91 SER A O 1
ATOM 693 N N . VAL A 1 92 ? 0.619 4.717 -15.510 1.00 91.88 92 VAL A N 1
ATOM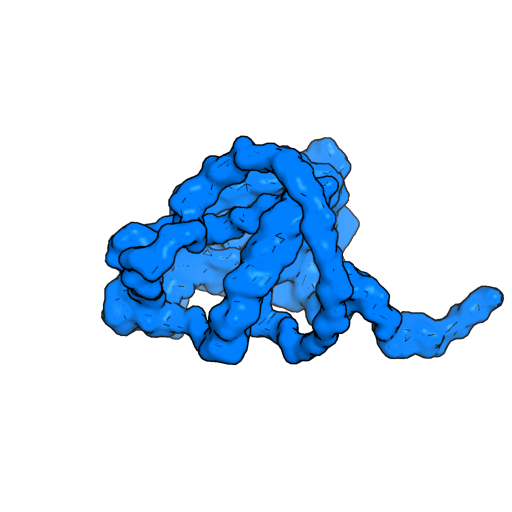 694 C CA . VAL A 1 92 ? -0.433 3.925 -16.174 1.00 91.88 92 VAL A CA 1
ATOM 695 C C . VAL A 1 92 ? -0.572 4.324 -17.650 1.00 91.88 92 VAL A C 1
ATOM 697 O O . VAL A 1 92 ? -0.794 3.467 -18.502 1.00 91.88 92 VAL A O 1
ATOM 700 N N . LYS A 1 93 ? -0.390 5.616 -17.968 1.00 92.81 93 LYS A N 1
ATOM 701 C CA . LYS A 1 93 ? -0.462 6.138 -19.342 1.00 92.81 93 LYS A CA 1
ATOM 702 C C . LYS A 1 93 ? 0.729 5.711 -20.201 1.00 92.81 93 LYS A C 1
ATOM 704 O O . LYS A 1 93 ? 0.534 5.360 -21.359 1.00 92.81 93 LYS A O 1
ATOM 709 N N . SER A 1 94 ? 1.949 5.756 -19.662 1.00 93.94 94 SER A N 1
ATOM 710 C CA . SER A 1 94 ? 3.151 5.343 -20.404 1.00 93.94 94 SER A CA 1
ATOM 711 C C . SER A 1 94 ? 3.280 3.821 -20.506 1.00 93.94 94 SER A C 1
ATOM 713 O O . SER A 1 94 ? 3.880 3.313 -21.452 1.00 93.94 94 SER A O 1
ATOM 715 N N . GLY A 1 95 ? 2.723 3.101 -19.531 1.00 93.00 95 GLY A N 1
ATOM 716 C CA . GLY A 1 95 ? 2.973 1.685 -19.312 1.00 93.00 95 GLY A CA 1
ATOM 717 C C . GLY A 1 95 ? 4.372 1.415 -18.755 1.00 93.00 95 GLY A C 1
ATOM 718 O O . GLY A 1 95 ? 5.256 2.276 -18.766 1.00 93.00 95 GLY A O 1
ATOM 719 N N . ILE A 1 96 ? 4.558 0.188 -18.278 1.00 94.25 96 ILE A N 1
ATOM 720 C CA . ILE A 1 96 ? 5.835 -0.385 -17.861 1.00 94.25 96 ILE A CA 1
ATOM 721 C C . ILE A 1 96 ? 6.463 -1.091 -19.079 1.00 94.25 96 ILE A C 1
ATOM 723 O O . ILE A 1 96 ? 5.785 -1.897 -19.733 1.00 94.25 96 ILE A O 1
ATOM 727 N N . PRO A 1 97 ? 7.732 -0.795 -19.425 1.00 95.38 97 PRO A N 1
ATOM 728 C CA . PRO A 1 97 ? 8.426 -1.447 -20.534 1.00 95.38 97 PRO A CA 1
ATOM 729 C C . PRO A 1 97 ? 8.560 -2.966 -20.352 1.00 95.38 97 PRO A C 1
ATOM 731 O O . PRO A 1 97 ? 8.617 -3.470 -19.233 1.00 95.38 97 PRO A O 1
ATOM 734 N N . ALA A 1 98 ? 8.674 -3.705 -21.458 1.00 95.06 98 ALA A N 1
ATOM 735 C CA . ALA A 1 98 ? 8.959 -5.140 -21.407 1.00 95.06 98 ALA A CA 1
ATOM 736 C C . ALA A 1 98 ? 10.287 -5.412 -20.675 1.00 95.06 98 ALA A C 1
ATOM 738 O O . ALA A 1 98 ? 11.261 -4.682 -20.867 1.00 95.06 98 ALA A O 1
ATOM 739 N N . GLY A 1 99 ? 10.317 -6.449 -19.835 1.00 93.62 99 GLY A N 1
ATOM 740 C CA . GLY A 1 99 ? 11.474 -6.790 -19.000 1.00 93.62 99 GLY A CA 1
ATOM 741 C C . GLY A 1 99 ? 11.592 -5.979 -17.706 1.00 93.62 99 GLY A C 1
ATOM 742 O O . GLY A 1 99 ? 12.323 -6.394 -16.819 1.00 93.62 99 GLY A O 1
ATOM 743 N N . TRP A 1 100 ? 10.856 -4.871 -17.568 1.00 97.06 100 TRP A N 1
ATOM 744 C CA . TRP A 1 100 ? 10.813 -4.079 -16.339 1.00 97.06 100 TRP A CA 1
ATOM 745 C C . TRP A 1 100 ? 9.610 -4.469 -15.481 1.00 97.06 100 TRP A C 1
ATOM 747 O O . TRP A 1 100 ? 8.594 -4.924 -16.004 1.00 97.06 100 TRP A O 1
ATOM 757 N N . LEU A 1 101 ? 9.700 -4.254 -14.172 1.00 96.75 101 LEU A N 1
ATOM 758 C CA . LEU A 1 101 ? 8.638 -4.547 -13.211 1.00 96.75 101 LEU A CA 1
ATOM 759 C C . LEU A 1 101 ? 8.439 -3.388 -12.234 1.00 96.75 101 LEU A C 1
ATOM 761 O O . LEU A 1 101 ? 9.402 -2.729 -11.854 1.00 96.75 101 LEU A O 1
ATOM 765 N N . GLY A 1 102 ? 7.192 -3.124 -11.846 1.00 97.06 102 GLY A N 1
ATOM 766 C CA . GLY A 1 102 ? 6.859 -2.138 -10.817 1.00 97.06 102 GLY A CA 1
ATOM 767 C C . GLY A 1 102 ? 7.100 -2.708 -9.427 1.00 97.06 102 GLY A C 1
ATOM 768 O O . GLY A 1 102 ? 6.521 -3.738 -9.092 1.00 97.06 102 GLY A O 1
ATOM 769 N N . LEU A 1 103 ? 7.949 -2.045 -8.640 1.00 97.69 103 LEU A N 1
ATOM 770 C CA . LEU A 1 103 ? 8.339 -2.495 -7.297 1.00 97.69 103 LEU A CA 1
ATOM 771 C C . LEU A 1 103 ? 7.947 -1.524 -6.182 1.00 97.69 103 LEU A C 1
ATOM 773 O O . LEU A 1 103 ? 7.956 -1.909 -5.020 1.00 97.69 103 LEU A O 1
ATOM 777 N N . ASP A 1 104 ? 7.585 -0.289 -6.516 1.00 98.31 104 ASP A N 1
ATOM 778 C CA . ASP A 1 104 ? 6.973 0.665 -5.588 1.00 98.31 104 ASP A CA 1
ATOM 779 C C . ASP A 1 104 ? 6.022 1.579 -6.366 1.00 98.31 104 ASP A C 1
ATOM 781 O O . ASP A 1 104 ? 6.103 1.705 -7.595 1.00 98.31 104 ASP A O 1
ATOM 785 N N . CYS A 1 105 ? 5.122 2.242 -5.656 1.00 96.50 105 CYS A N 1
ATOM 786 C CA . CYS A 1 105 ? 4.309 3.306 -6.220 1.00 96.50 105 CYS A CA 1
ATOM 787 C C . CYS A 1 105 ? 5.144 4.579 -6.460 1.00 96.50 105 CYS A C 1
ATOM 789 O O . CYS A 1 105 ? 6.172 4.819 -5.824 1.00 96.50 105 CYS A O 1
ATOM 791 N N . GLY A 1 106 ? 4.731 5.380 -7.439 1.00 96.81 106 GLY A N 1
ATOM 792 C CA . GLY A 1 106 ? 5.362 6.656 -7.756 1.00 96.81 106 GLY A CA 1
ATOM 793 C C . GLY A 1 106 ? 4.824 7.813 -6.901 1.00 96.81 106 GLY A C 1
ATOM 794 O O . GLY A 1 106 ? 3.878 7.648 -6.119 1.00 96.81 106 GLY A O 1
ATOM 795 N N . PRO A 1 107 ? 5.424 9.008 -7.025 1.00 97.62 107 PRO A N 1
ATOM 796 C CA . PRO A 1 107 ? 5.083 10.166 -6.203 1.00 97.62 107 PRO A CA 1
ATOM 797 C C . PRO A 1 107 ? 3.627 10.635 -6.346 1.00 97.62 107 PRO A C 1
ATOM 799 O O . PRO A 1 107 ? 3.047 11.101 -5.363 1.00 97.62 107 PRO A O 1
ATOM 802 N N . GLU A 1 108 ? 3.002 10.515 -7.520 1.00 97.75 108 GLU A N 1
ATOM 803 C CA . GLU A 1 108 ? 1.602 10.923 -7.698 1.00 97.75 108 GLU A CA 1
ATOM 804 C C . GLU A 1 108 ? 0.633 9.948 -7.020 1.00 97.75 108 GLU A C 1
ATOM 806 O O . GLU A 1 108 ? -0.372 10.361 -6.437 1.00 97.75 108 GLU A O 1
ATOM 811 N N . SER A 1 109 ? 0.954 8.656 -7.022 1.00 98.06 109 SER A N 1
ATOM 812 C CA . SER A 1 109 ? 0.212 7.628 -6.288 1.00 98.06 109 SER A CA 1
ATOM 813 C C . SER A 1 109 ? 0.316 7.840 -4.783 1.00 98.06 109 SER A C 1
ATOM 815 O O . SER A 1 109 ? -0.700 7.810 -4.089 1.00 98.06 109 SER A O 1
ATOM 817 N N . VAL A 1 110 ? 1.519 8.148 -4.286 1.00 97.94 110 VAL A N 1
ATOM 818 C CA . VAL A 1 110 ? 1.742 8.468 -2.870 1.00 97.94 110 VAL A CA 1
ATOM 819 C C . VAL A 1 110 ? 0.858 9.629 -2.425 1.00 97.94 110 VAL A C 1
ATOM 821 O O . VAL A 1 110 ? 0.199 9.519 -1.393 1.00 97.94 110 VAL A O 1
ATOM 824 N N . LYS A 1 111 ? 0.769 10.713 -3.209 1.00 98.12 111 LYS A N 1
ATOM 825 C CA . LYS A 1 111 ? -0.121 11.845 -2.891 1.00 98.12 111 LYS A CA 1
ATOM 826 C C . LYS A 1 111 ? -1.571 11.393 -2.715 1.00 98.12 111 LYS A C 1
ATOM 828 O O . LYS A 1 111 ? -2.197 11.750 -1.720 1.00 98.12 111 LYS A O 1
ATOM 833 N N . LYS A 1 112 ? -2.085 10.569 -3.636 1.00 97.62 112 LYS A N 1
ATOM 834 C CA . LYS A 1 112 ? -3.458 10.043 -3.570 1.00 97.62 112 LYS A CA 1
ATOM 835 C C . LYS A 1 112 ? -3.688 9.173 -2.334 1.00 97.62 112 LYS A C 1
ATOM 837 O O . LYS A 1 112 ? -4.714 9.311 -1.669 1.00 97.62 112 LYS A O 1
ATOM 842 N N . PHE A 1 113 ? -2.741 8.294 -2.010 1.00 98.00 113 PHE A N 1
ATOM 843 C CA . PHE A 1 113 ? -2.843 7.430 -0.834 1.00 98.00 113 PHE A CA 1
ATOM 844 C C . PHE A 1 113 ? -2.798 8.237 0.464 1.00 98.00 113 PHE A C 1
ATOM 846 O O . PHE A 1 113 ? -3.660 8.063 1.322 1.00 98.00 113 PHE A O 1
ATOM 853 N N . VAL A 1 114 ? -1.859 9.177 0.583 1.00 97.38 114 VAL A N 1
ATOM 854 C CA . VAL A 1 114 ? -1.732 10.075 1.742 1.00 97.38 114 VAL A CA 1
ATOM 855 C C . VAL A 1 114 ? -2.992 10.924 1.932 1.00 97.38 114 VAL A C 1
ATOM 857 O O . VAL A 1 114 ? -3.431 11.138 3.064 1.00 97.38 114 VAL A O 1
ATOM 860 N N . GLU A 1 115 ? -3.613 11.380 0.843 1.00 97.38 115 GLU A N 1
ATOM 861 C CA . GLU A 1 115 ? -4.885 12.101 0.894 1.00 97.38 115 GLU A CA 1
ATOM 862 C C . GLU A 1 115 ? -6.027 11.208 1.405 1.00 97.38 115 GLU A C 1
ATOM 864 O O . GLU A 1 115 ? -6.783 11.616 2.288 1.00 97.38 115 GLU A O 1
ATOM 869 N N . ALA A 1 116 ? -6.129 9.971 0.905 1.00 96.44 116 ALA A N 1
ATOM 870 C CA . ALA A 1 116 ? -7.129 9.005 1.355 1.00 96.44 116 ALA A CA 1
ATOM 871 C C . ALA A 1 116 ? -6.979 8.663 2.846 1.00 96.44 116 ALA A C 1
ATOM 873 O O . ALA A 1 116 ? -7.960 8.717 3.591 1.00 96.44 116 ALA A O 1
ATOM 874 N N . VAL A 1 117 ? -5.748 8.398 3.295 1.00 97.69 117 VAL A N 1
ATOM 875 C CA . VAL A 1 117 ? -5.411 8.169 4.709 1.00 97.69 117 VAL A CA 1
ATOM 876 C C . VAL A 1 117 ? -5.780 9.390 5.556 1.00 97.69 117 VAL A C 1
ATOM 878 O O . VAL A 1 117 ? -6.379 9.250 6.619 1.00 97.69 117 VAL A O 1
ATOM 881 N N . GLY A 1 118 ? -5.499 10.601 5.063 1.00 96.25 118 GLY A N 1
ATOM 882 C CA . GLY A 1 118 ? -5.784 11.859 5.756 1.00 96.25 118 GLY A CA 1
ATOM 883 C C . GLY A 1 118 ? -7.262 12.111 6.075 1.00 96.25 118 GLY A C 1
ATOM 884 O O . GLY A 1 118 ? -7.556 12.847 7.015 1.00 96.25 118 GLY A O 1
ATOM 885 N N . ARG A 1 119 ? -8.192 11.511 5.322 1.00 95.38 119 ARG A N 1
ATOM 886 C CA . ARG A 1 119 ? -9.646 11.658 5.533 1.00 95.38 119 ARG A CA 1
ATOM 887 C C . ARG A 1 119 ? -10.243 10.585 6.448 1.00 95.38 119 ARG A C 1
ATOM 889 O O . ARG A 1 119 ? -11.414 10.687 6.822 1.00 95.38 119 ARG A O 1
ATOM 896 N N . ALA A 1 120 ? -9.491 9.534 6.766 1.00 95.50 120 ALA A N 1
ATOM 897 C CA . ALA A 1 120 ? -10.004 8.386 7.497 1.00 95.50 120 ALA A CA 1
ATOM 898 C C . ALA A 1 120 ? -10.105 8.663 9.007 1.00 95.50 120 ALA A C 1
ATOM 900 O O . ALA A 1 120 ? -9.237 9.296 9.602 1.00 95.50 120 ALA A O 1
ATOM 901 N N . LYS A 1 121 ? -11.168 8.143 9.635 1.00 96.75 121 LYS A N 1
ATOM 902 C CA . LYS A 1 121 ? -11.321 8.094 11.106 1.00 96.75 121 LYS A CA 1
ATOM 903 C C . LYS A 1 121 ? -10.909 6.746 11.700 1.00 96.75 121 LYS A C 1
ATOM 905 O O . LYS A 1 121 ? -10.647 6.647 12.894 1.00 96.75 121 LYS A O 1
ATOM 910 N N . GLN A 1 122 ? -10.895 5.720 10.855 1.00 97.75 122 GLN A N 1
ATOM 911 C CA . GLN A 1 122 ? -10.427 4.385 11.173 1.00 97.75 122 GLN A CA 1
ATOM 912 C C . GLN A 1 122 ? -9.767 3.798 9.928 1.00 97.75 122 GLN A C 1
ATOM 914 O O . GLN A 1 122 ? -10.316 3.912 8.826 1.00 97.75 122 GLN A O 1
ATOM 919 N N . ILE A 1 123 ? -8.601 3.188 10.113 1.00 97.19 123 ILE A N 1
ATOM 920 C CA . ILE A 1 123 ? -7.783 2.589 9.063 1.00 97.19 123 ILE A CA 1
ATOM 921 C C . ILE A 1 123 ? -7.481 1.152 9.460 1.00 97.19 123 ILE A C 1
ATOM 923 O O . ILE A 1 123 ? -7.043 0.891 10.578 1.00 97.19 123 ILE A O 1
ATOM 927 N N . VAL A 1 124 ? -7.676 0.242 8.511 1.00 96.00 124 VAL A N 1
ATOM 928 C CA . VAL A 1 124 ? -7.057 -1.080 8.534 1.00 96.00 124 VAL A CA 1
ATOM 929 C C . VAL A 1 124 ? -6.102 -1.140 7.352 1.00 96.00 124 VAL A C 1
ATOM 931 O O . VAL A 1 124 ? -6.521 -0.904 6.216 1.00 96.00 124 VAL A O 1
ATOM 934 N N . TRP A 1 125 ? -4.836 -1.442 7.619 1.00 95.56 125 TRP A N 1
ATOM 935 C CA . TRP A 1 125 ? -3.808 -1.564 6.595 1.00 95.56 125 TRP A CA 1
ATOM 936 C C . TRP A 1 125 ? -3.169 -2.952 6.639 1.00 95.56 125 TRP A C 1
ATOM 938 O O . TRP A 1 125 ? -2.611 -3.353 7.659 1.00 95.56 125 TRP A O 1
ATOM 948 N N . ASN A 1 126 ? -3.274 -3.675 5.522 1.00 93.06 126 ASN A N 1
ATOM 949 C CA . ASN A 1 126 ? -2.679 -4.990 5.324 1.00 93.06 126 ASN A CA 1
ATOM 950 C C . ASN A 1 126 ? -1.969 -5.035 3.961 1.00 93.06 126 ASN A C 1
ATOM 952 O O . ASN A 1 126 ? -2.607 -4.897 2.915 1.00 93.06 126 ASN A O 1
ATOM 956 N N . GLY A 1 127 ? -0.649 -5.195 4.003 1.00 92.12 127 GLY A N 1
ATOM 957 C CA . GLY A 1 127 ? 0.242 -5.275 2.848 1.00 92.12 127 GLY A CA 1
ATOM 958 C C . GLY A 1 127 ? 0.950 -3.947 2.531 1.00 92.12 127 GLY A C 1
ATOM 959 O O . GLY A 1 127 ? 0.277 -2.934 2.323 1.00 92.12 127 GLY A O 1
ATOM 960 N N . PRO A 1 128 ? 2.294 -3.912 2.441 1.00 95.69 128 PRO A N 1
ATOM 961 C CA . PRO A 1 128 ? 3.018 -2.732 1.970 1.00 95.69 128 PRO A CA 1
ATOM 962 C C . PRO A 1 128 ? 2.658 -2.388 0.510 1.00 95.69 128 PRO A C 1
ATOM 964 O O . PRO A 1 128 ? 2.173 -3.230 -0.252 1.00 95.69 128 PRO A O 1
ATOM 967 N N . VAL A 1 129 ? 2.894 -1.133 0.108 1.00 95.88 129 VAL A N 1
ATOM 968 C CA . VAL A 1 129 ? 2.578 -0.633 -1.252 1.00 95.88 129 VAL A CA 1
ATOM 969 C C . VAL A 1 129 ? 3.751 -0.766 -2.237 1.00 95.88 129 VAL A C 1
ATOM 971 O O . VAL A 1 129 ? 3.642 -0.348 -3.388 1.00 95.88 129 VAL A O 1
ATOM 974 N N . GLY A 1 130 ? 4.852 -1.366 -1.784 1.00 96.12 130 GLY A N 1
ATOM 975 C CA . GLY A 1 130 ? 6.078 -1.634 -2.532 1.00 96.12 130 GLY A CA 1
ATOM 976 C C . GLY A 1 130 ? 6.975 -2.628 -1.786 1.00 96.12 130 GLY A C 1
ATOM 977 O O . GLY A 1 130 ? 6.654 -3.021 -0.660 1.00 96.12 130 GLY A O 1
ATOM 978 N N . VAL A 1 131 ? 8.093 -3.018 -2.402 1.00 97.44 131 VAL A N 1
ATOM 979 C CA . VAL A 1 131 ? 9.120 -3.915 -1.829 1.00 97.44 131 VAL A CA 1
ATOM 980 C C . VAL A 1 131 ? 9.945 -3.151 -0.790 1.00 97.44 131 VAL A C 1
ATOM 982 O O . VAL A 1 131 ? 11.056 -2.683 -1.044 1.00 97.44 131 VAL A O 1
ATOM 985 N N . PHE A 1 132 ? 9.346 -2.949 0.383 1.00 96.75 132 PHE A N 1
ATOM 986 C CA . PHE A 1 132 ? 9.848 -2.063 1.433 1.00 96.75 132 PHE A CA 1
ATOM 987 C C . PHE A 1 132 ? 11.174 -2.514 2.058 1.00 96.75 132 PHE A C 1
ATOM 989 O O . PHE A 1 132 ? 11.849 -1.722 2.725 1.00 96.75 132 PHE A O 1
ATOM 996 N N . GLU A 1 133 ? 11.545 -3.775 1.863 1.00 96.06 133 GLU A N 1
ATOM 997 C CA . GLU A 1 133 ? 12.800 -4.366 2.303 1.00 96.06 133 GLU A CA 1
ATOM 998 C C . GLU A 1 133 ? 13.993 -3.620 1.700 1.00 96.06 133 GLU A C 1
ATOM 1000 O O . GLU A 1 133 ? 14.992 -3.412 2.385 1.00 96.06 133 GLU A O 1
ATOM 1005 N N . TRP A 1 134 ? 13.850 -3.129 0.466 1.00 97.50 134 TRP A N 1
ATOM 1006 C CA . TRP A 1 134 ? 14.890 -2.440 -0.290 1.00 97.50 134 TRP A CA 1
ATOM 1007 C C . TRP A 1 134 ? 14.637 -0.935 -0.333 1.00 97.50 134 TRP A C 1
ATOM 1009 O O . TRP A 1 134 ? 13.604 -0.476 -0.816 1.00 97.50 134 TRP A O 1
ATOM 1019 N N . ASP A 1 135 ? 15.609 -0.132 0.093 1.00 96.19 135 ASP A N 1
ATOM 1020 C CA . ASP A 1 135 ? 15.408 1.314 0.279 1.00 96.19 135 ASP A CA 1
ATOM 1021 C C . ASP A 1 135 ? 15.028 2.068 -1.009 1.00 96.19 135 ASP A C 1
ATOM 1023 O O . ASP A 1 135 ? 14.318 3.077 -0.961 1.00 96.19 135 ASP A O 1
ATOM 1027 N N . LYS A 1 136 ? 15.431 1.559 -2.182 1.00 96.50 136 LYS A N 1
ATOM 1028 C CA . LYS A 1 136 ? 15.011 2.105 -3.487 1.00 96.50 136 LYS A CA 1
ATOM 1029 C C . LYS A 1 136 ? 13.506 1.976 -3.749 1.00 96.50 136 LYS A C 1
ATOM 1031 O O . LYS A 1 136 ? 12.983 2.761 -4.537 1.00 96.50 136 LYS A O 1
ATOM 1036 N N . PHE A 1 137 ? 12.839 1.022 -3.103 1.00 97.38 137 PHE A N 1
ATOM 1037 C CA . PHE A 1 137 ? 11.442 0.637 -3.332 1.00 97.38 137 PHE A CA 1
ATOM 1038 C C . PHE A 1 137 ? 10.586 0.721 -2.054 1.00 97.38 137 PHE A C 1
ATOM 1040 O O . PHE A 1 137 ? 9.491 0.168 -1.980 1.00 97.38 137 PHE A O 1
ATOM 1047 N N . ALA A 1 138 ? 11.090 1.426 -1.036 1.00 97.38 138 ALA A N 1
ATOM 1048 C CA . ALA A 1 138 ? 10.434 1.583 0.258 1.00 97.38 138 ALA A CA 1
ATOM 1049 C C . ALA A 1 138 ? 9.754 2.946 0.452 1.00 97.38 138 ALA A C 1
ATOM 1051 O O . ALA A 1 138 ? 9.107 3.173 1.478 1.00 97.38 138 ALA A O 1
ATOM 1052 N N . LYS A 1 139 ? 9.910 3.875 -0.498 1.00 97.75 139 LYS A N 1
ATOM 1053 C CA . LYS A 1 139 ? 9.488 5.274 -0.337 1.00 97.75 139 LYS A CA 1
ATOM 1054 C C . LYS A 1 139 ? 7.975 5.399 -0.235 1.00 97.75 139 LYS A C 1
ATOM 1056 O O . LYS A 1 139 ? 7.495 6.155 0.608 1.00 97.75 139 LYS A O 1
ATOM 1061 N N . GLY A 1 140 ? 7.234 4.652 -1.051 1.00 97.88 140 GLY A N 1
ATOM 1062 C CA . GLY A 1 140 ? 5.778 4.645 -1.015 1.00 97.88 140 GLY A CA 1
ATOM 1063 C C . GLY A 1 140 ? 5.245 4.153 0.323 1.00 97.88 140 GLY A C 1
ATOM 1064 O O . GLY A 1 140 ? 4.492 4.857 0.998 1.00 97.88 140 GLY A O 1
ATOM 1065 N N . THR A 1 141 ? 5.709 2.979 0.754 1.00 98.38 141 THR A N 1
ATOM 1066 C CA . THR A 1 141 ? 5.327 2.378 2.040 1.00 98.38 141 THR A CA 1
ATOM 1067 C C . THR A 1 141 ? 5.696 3.281 3.215 1.00 98.38 141 THR A C 1
ATOM 1069 O O . THR A 1 141 ? 4.874 3.479 4.111 1.00 98.38 141 THR A O 1
ATOM 1072 N N . LYS A 1 142 ? 6.882 3.904 3.193 1.00 98.44 142 LYS A N 1
ATOM 1073 C CA . LYS A 1 142 ? 7.306 4.848 4.232 1.00 98.44 142 LYS A CA 1
ATOM 1074 C C . LYS A 1 142 ? 6.397 6.076 4.300 1.00 98.44 142 LYS A C 1
ATOM 1076 O O . LYS A 1 142 ? 5.945 6.431 5.383 1.00 98.44 142 LYS A O 1
ATOM 1081 N N . ALA A 1 143 ? 6.071 6.686 3.162 1.00 98.56 143 ALA A N 1
ATOM 1082 C CA . ALA A 1 143 ? 5.202 7.862 3.124 1.00 98.56 143 ALA A CA 1
ATOM 1083 C C . ALA A 1 143 ? 3.779 7.562 3.629 1.00 98.56 143 ALA A C 1
ATOM 1085 O O . ALA A 1 143 ? 3.188 8.372 4.346 1.00 98.56 143 ALA A O 1
ATOM 1086 N N . VAL A 1 144 ? 3.236 6.386 3.292 1.00 98.44 144 VAL A N 1
ATOM 1087 C CA . VAL A 1 144 ? 1.946 5.926 3.827 1.00 98.44 144 VAL A CA 1
ATOM 1088 C C . VAL A 1 144 ? 2.037 5.714 5.339 1.00 98.44 144 VAL A C 1
ATOM 1090 O O . VAL A 1 144 ? 1.179 6.220 6.060 1.00 98.44 144 VAL A O 1
ATOM 1093 N N . MET A 1 145 ? 3.090 5.052 5.835 1.00 98.56 145 MET A N 1
ATOM 1094 C CA . MET A 1 145 ? 3.312 4.853 7.273 1.00 98.56 145 MET A CA 1
ATOM 1095 C C . MET A 1 145 ? 3.396 6.179 8.034 1.00 98.56 145 MET A C 1
ATOM 1097 O O . MET A 1 145 ? 2.705 6.360 9.035 1.00 98.56 145 MET A O 1
ATOM 1101 N N . ASP A 1 146 ? 4.186 7.134 7.540 1.00 98.62 146 ASP A N 1
ATOM 1102 C CA . ASP A 1 146 ? 4.337 8.447 8.170 1.00 98.62 146 ASP A CA 1
ATOM 1103 C C . ASP A 1 146 ? 2.984 9.167 8.266 1.00 98.62 146 ASP A C 1
ATOM 1105 O O . ASP A 1 146 ? 2.657 9.759 9.300 1.00 98.62 146 ASP A O 1
ATOM 1109 N N . LYS A 1 147 ? 2.140 9.051 7.229 1.00 98.62 147 LYS A N 1
ATOM 1110 C CA . LYS A 1 147 ? 0.790 9.616 7.265 1.00 98.62 147 LYS A CA 1
ATOM 1111 C C . LYS A 1 147 ? -0.133 8.889 8.240 1.00 98.62 147 LYS A C 1
ATOM 1113 O O . LYS A 1 147 ? -0.911 9.548 8.928 1.00 98.62 147 LYS A O 1
ATOM 1118 N N . VAL A 1 148 ? -0.064 7.560 8.305 1.00 98.56 148 VAL A N 1
ATOM 1119 C CA . VAL A 1 148 ? -0.835 6.741 9.256 1.00 98.56 148 VAL A CA 1
ATOM 1120 C C . VAL A 1 148 ? -0.490 7.132 10.696 1.00 98.56 148 VAL A C 1
ATOM 1122 O O . VAL A 1 148 ? -1.394 7.382 11.495 1.00 98.56 148 VAL A O 1
ATOM 1125 N N . VAL A 1 149 ? 0.795 7.278 11.019 1.00 98.69 149 VAL A N 1
ATOM 1126 C CA . VAL A 1 149 ? 1.256 7.766 12.328 1.00 98.69 149 VAL A CA 1
ATOM 1127 C C . VAL A 1 149 ? 0.722 9.174 12.611 1.00 98.69 149 VAL A C 1
ATOM 1129 O O . VAL A 1 149 ? 0.158 9.421 13.678 1.00 98.69 149 VAL A O 1
ATOM 1132 N N . GLU A 1 150 ? 0.823 10.089 11.641 1.00 98.62 150 GLU A N 1
ATOM 1133 C CA . GLU A 1 150 ? 0.322 11.463 11.779 1.00 98.62 150 GLU A CA 1
ATOM 1134 C C . GLU A 1 150 ? -1.175 11.503 12.132 1.00 98.62 150 GLU A C 1
ATOM 1136 O O . GLU A 1 150 ? -1.577 12.233 13.040 1.00 98.62 150 GLU A O 1
ATOM 1141 N N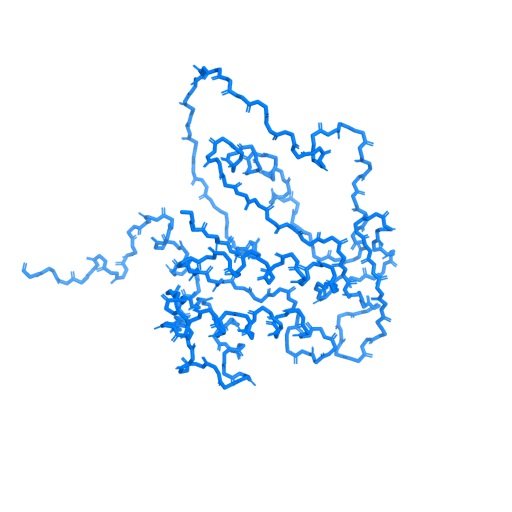 . VAL A 1 151 ? -2.017 10.735 11.429 1.00 98.44 151 VAL A N 1
ATOM 1142 C CA . VAL A 1 151 ? -3.465 10.722 11.697 1.00 98.44 151 VAL A CA 1
ATOM 1143 C C . VAL A 1 151 ? -3.812 9.968 12.978 1.00 98.44 151 VAL A C 1
ATOM 1145 O O . VAL A 1 151 ? -4.785 10.337 13.637 1.00 98.44 151 VAL A O 1
ATOM 1148 N N . THR A 1 152 ? -3.005 8.981 13.382 1.00 98.56 152 THR A N 1
ATOM 1149 C CA . THR A 1 152 ? -3.159 8.306 14.683 1.00 98.56 152 THR A CA 1
ATOM 1150 C C . THR A 1 152 ? -2.998 9.306 15.821 1.00 98.56 152 THR A C 1
ATOM 1152 O O . THR A 1 152 ? -3.868 9.408 16.684 1.00 98.56 152 THR A O 1
ATOM 1155 N N . GLY A 1 153 ? -1.951 10.139 15.772 1.00 98.25 153 GLY A N 1
ATOM 1156 C CA . GLY A 1 153 ? -1.733 11.214 16.748 1.00 98.25 153 GLY A CA 1
ATOM 1157 C C . GLY A 1 153 ? -2.860 12.258 16.795 1.00 98.25 153 GLY A C 1
ATOM 1158 O O . GLY A 1 153 ? -2.966 13.010 17.760 1.00 98.25 153 GLY A O 1
ATOM 1159 N N . LYS A 1 154 ? -3.729 12.290 15.776 1.00 98.00 154 LYS A N 1
ATOM 1160 C CA . LYS A 1 154 ? -4.924 13.146 15.690 1.00 98.00 154 LYS A CA 1
ATOM 1161 C C . LYS A 1 154 ? -6.222 12.427 16.088 1.00 98.00 154 LYS A C 1
ATOM 1163 O O . LYS A 1 154 ? -7.300 12.992 15.917 1.00 98.00 154 LYS A O 1
ATOM 1168 N N . GLY A 1 155 ? -6.135 11.204 16.615 1.00 97.12 155 GLY A N 1
ATOM 1169 C CA . GLY A 1 155 ? -7.274 10.427 17.111 1.00 97.12 155 GLY A CA 1
ATOM 1170 C C . GLY A 1 155 ? -7.904 9.466 16.097 1.00 97.12 155 GLY A C 1
ATOM 1171 O O . GLY A 1 155 ? -8.992 8.956 16.353 1.00 97.12 155 GLY A O 1
ATOM 1172 N N . CYS A 1 156 ? -7.262 9.213 14.952 1.00 98.19 156 CYS A N 1
ATOM 1173 C CA . CYS A 1 156 ? -7.677 8.142 14.044 1.00 98.19 156 CYS A CA 1
ATOM 1174 C C . CYS A 1 156 ? -7.312 6.774 14.640 1.00 98.19 156 CYS A C 1
ATOM 1176 O O . CYS A 1 156 ? -6.188 6.587 15.102 1.00 98.19 156 CYS A O 1
ATOM 1178 N N . ILE A 1 157 ? -8.235 5.809 14.602 1.00 98.31 157 ILE A N 1
ATOM 1179 C CA . ILE A 1 157 ? -7.938 4.426 15.001 1.00 98.31 157 ILE A CA 1
ATOM 1180 C C . ILE A 1 157 ? -7.190 3.743 13.856 1.00 98.31 157 ILE A C 1
ATOM 1182 O O . ILE A 1 157 ? -7.719 3.632 12.751 1.00 98.31 157 ILE A O 1
ATOM 1186 N N . THR A 1 158 ? -5.982 3.251 14.107 1.00 98.19 158 THR A N 1
ATOM 1187 C CA . THR A 1 158 ? -5.128 2.645 13.079 1.00 98.19 158 THR A CA 1
ATOM 1188 C C . THR A 1 158 ? -4.744 1.219 13.448 1.00 98.19 158 THR A C 1
ATOM 1190 O O . THR A 1 158 ? -4.127 0.958 14.479 1.00 98.19 158 THR A O 1
ATOM 1193 N N . ILE A 1 159 ? -5.145 0.278 12.597 1.00 96.50 159 ILE A N 1
ATOM 1194 C CA . ILE A 1 159 ? -4.913 -1.154 12.766 1.00 96.50 159 ILE A CA 1
ATOM 1195 C C . ILE A 1 159 ? -3.992 -1.612 11.641 1.00 96.50 159 ILE A C 1
ATOM 1197 O O . ILE A 1 159 ? -4.369 -1.590 10.467 1.00 96.50 159 ILE A O 1
ATOM 1201 N N . ILE A 1 160 ? -2.791 -2.036 12.007 1.00 94.69 160 ILE A N 1
ATOM 1202 C CA . ILE A 1 160 ? -1.831 -2.657 11.102 1.00 94.69 160 ILE A CA 1
ATOM 1203 C C . ILE A 1 160 ? -2.003 -4.168 11.195 1.00 94.69 160 ILE A C 1
ATOM 1205 O O . ILE A 1 160 ? -2.028 -4.716 12.294 1.00 94.69 160 ILE A O 1
ATOM 1209 N N . GLY A 1 161 ? -2.143 -4.846 10.059 1.00 89.75 161 GLY A N 1
ATOM 1210 C CA . GLY A 1 161 ? -2.295 -6.296 10.005 1.00 89.75 161 GLY A CA 1
ATOM 1211 C C . GLY A 1 161 ? -1.329 -6.945 9.024 1.00 89.75 161 GLY A C 1
ATOM 1212 O O . GLY A 1 161 ? -1.110 -6.434 7.931 1.00 89.75 161 GLY A O 1
ATOM 1213 N N . GLY A 1 162 ? -0.808 -8.112 9.398 1.00 86.31 162 GLY A N 1
ATOM 1214 C CA . GLY A 1 162 ? 0.053 -8.931 8.542 1.00 86.31 162 GLY A CA 1
ATOM 1215 C C . GLY A 1 162 ? 1.522 -8.851 8.908 1.00 86.31 162 GLY A C 1
ATOM 1216 O O . GLY A 1 162 ? 1.996 -7.812 9.354 1.00 86.31 162 GLY A O 1
ATOM 1217 N N . GLY A 1 163 ? 2.233 -9.967 8.710 1.00 89.12 163 GLY A N 1
ATOM 1218 C CA . GLY A 1 163 ? 3.645 -10.107 9.072 1.00 89.12 163 GLY A CA 1
ATOM 1219 C C . GLY A 1 163 ? 4.503 -9.010 8.452 1.00 89.12 163 GLY A C 1
ATOM 1220 O O . GLY A 1 163 ? 5.110 -8.237 9.182 1.00 89.12 163 GLY A O 1
ATOM 1221 N N . ASP A 1 164 ? 4.447 -8.854 7.129 1.00 91.06 164 ASP A N 1
ATOM 1222 C CA . ASP A 1 164 ? 5.274 -7.870 6.417 1.00 91.06 164 ASP A CA 1
ATOM 1223 C C . ASP A 1 164 ? 4.928 -6.423 6.794 1.00 91.06 164 ASP A C 1
ATOM 1225 O O . ASP A 1 164 ? 5.802 -5.567 6.924 1.00 91.06 164 ASP A O 1
ATOM 1229 N N . THR A 1 165 ? 3.644 -6.128 7.026 1.00 91.38 165 THR A N 1
ATOM 1230 C CA . THR A 1 165 ? 3.220 -4.769 7.414 1.00 91.38 165 THR A CA 1
ATOM 1231 C C . THR A 1 165 ? 3.588 -4.468 8.868 1.00 91.38 165 THR A C 1
ATOM 1233 O O . THR A 1 165 ? 3.995 -3.350 9.175 1.00 91.38 165 THR A O 1
ATOM 1236 N N . ALA A 1 166 ? 3.551 -5.465 9.756 1.00 93.06 166 ALA A N 1
ATOM 1237 C CA . ALA A 1 166 ? 4.114 -5.357 11.099 1.00 93.06 166 ALA A CA 1
ATOM 1238 C C . ALA A 1 166 ? 5.646 -5.180 11.056 1.00 93.06 166 ALA A C 1
ATOM 1240 O O . ALA A 1 166 ? 6.190 -4.354 11.784 1.00 93.06 166 ALA A O 1
ATOM 1241 N N . THR A 1 167 ? 6.351 -5.859 10.143 1.00 95.25 167 THR A N 1
ATOM 1242 C CA . THR A 1 167 ? 7.791 -5.646 9.922 1.00 95.25 167 THR A CA 1
ATOM 1243 C C . THR A 1 167 ? 8.094 -4.232 9.421 1.00 95.25 167 THR A C 1
ATOM 1245 O O . THR A 1 167 ? 9.111 -3.663 9.811 1.00 95.25 167 THR A O 1
ATOM 1248 N N . CYS A 1 168 ? 7.206 -3.610 8.636 1.00 96.12 168 CYS A N 1
ATOM 1249 C CA . CYS A 1 168 ? 7.317 -2.185 8.306 1.00 96.12 168 CYS A CA 1
ATOM 1250 C C . CYS A 1 168 ? 7.260 -1.308 9.566 1.00 96.12 168 CYS A C 1
ATOM 1252 O O . CYS A 1 168 ? 8.028 -0.351 9.681 1.00 96.12 168 CYS A O 1
ATOM 1254 N N . CYS A 1 169 ? 6.375 -1.632 10.519 1.00 96.44 169 CYS A N 1
ATOM 1255 C CA . CYS A 1 169 ? 6.299 -0.900 11.780 1.00 96.44 169 CYS A CA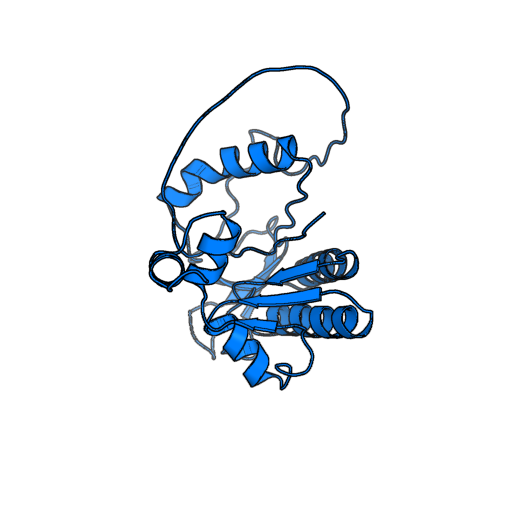 1
ATOM 1256 C C . CYS A 1 169 ? 7.603 -0.989 12.571 1.00 96.44 169 CYS A C 1
ATOM 1258 O O . CYS A 1 169 ? 8.100 0.047 13.016 1.00 96.44 169 CYS A O 1
ATOM 1260 N N . ALA A 1 170 ? 8.166 -2.195 12.680 1.00 96.50 170 ALA A N 1
ATOM 1261 C CA . ALA A 1 170 ? 9.442 -2.441 13.343 1.00 96.50 170 ALA A CA 1
ATOM 1262 C C . ALA A 1 170 ? 10.616 -1.752 12.621 1.00 96.50 170 ALA A C 1
ATOM 1264 O O . ALA A 1 170 ? 11.432 -1.104 13.265 1.00 96.50 170 ALA A O 1
ATOM 1265 N N . LYS A 1 171 ? 10.679 -1.806 11.277 1.00 96.94 171 LYS A N 1
ATOM 1266 C CA . LYS A 1 171 ? 11.743 -1.166 10.470 1.00 96.94 171 LYS A CA 1
ATOM 1267 C C . LYS A 1 171 ? 11.847 0.344 10.716 1.00 96.94 171 LYS A C 1
ATOM 1269 O O . LYS A 1 171 ? 12.924 0.914 10.557 1.00 96.94 171 LYS A O 1
ATOM 1274 N N . TRP A 1 172 ? 10.737 1.002 11.050 1.00 98.19 172 TRP A N 1
ATOM 1275 C CA . TRP A 1 172 ? 10.679 2.457 11.215 1.00 98.19 172 TRP A CA 1
ATOM 1276 C C . TRP A 1 172 ? 10.300 2.919 12.621 1.00 98.19 172 TRP A C 1
ATOM 1278 O O . TRP A 1 172 ? 9.923 4.084 12.779 1.00 98.19 172 TRP A O 1
ATOM 1288 N N . ASP A 1 173 ? 10.393 2.036 13.617 1.00 98.25 173 ASP A N 1
ATOM 1289 C CA . ASP A 1 173 ? 10.104 2.336 15.022 1.00 98.25 173 ASP A CA 1
ATOM 1290 C C . ASP A 1 173 ? 8.732 3.019 15.195 1.00 98.25 173 ASP A C 1
ATOM 1292 O O . ASP A 1 173 ? 8.619 4.136 15.711 1.00 98.25 173 ASP A O 1
ATOM 1296 N N . THR A 1 174 ? 7.680 2.398 14.653 1.00 98.19 174 THR A N 1
ATOM 1297 C CA . THR A 1 174 ? 6.299 2.930 14.681 1.00 98.19 174 THR A CA 1
ATOM 1298 C C . THR A 1 174 ? 5.291 2.007 15.360 1.00 98.19 174 THR A C 1
ATOM 1300 O O . THR A 1 174 ? 4.101 2.315 15.365 1.00 98.19 174 THR A O 1
ATOM 1303 N N . GLU A 1 175 ? 5.742 0.901 15.957 1.00 97.69 175 GLU A N 1
ATOM 1304 C CA . GLU A 1 175 ? 4.873 -0.076 16.631 1.00 97.69 175 GLU A CA 1
ATOM 1305 C C . GLU A 1 175 ? 4.045 0.554 17.763 1.00 97.69 175 GLU A C 1
ATOM 1307 O O . GLU A 1 175 ? 2.875 0.224 17.933 1.00 97.69 175 GLU A O 1
ATOM 1312 N N . ASP A 1 176 ? 4.622 1.516 18.486 1.00 97.69 176 ASP A N 1
ATOM 1313 C CA . ASP A 1 176 ? 3.992 2.278 19.570 1.00 97.69 176 ASP A CA 1
ATOM 1314 C C . ASP A 1 176 ? 3.262 3.549 19.093 1.00 97.69 176 ASP A C 1
ATOM 1316 O O . ASP A 1 176 ? 2.667 4.273 19.892 1.00 97.69 176 ASP A O 1
ATOM 1320 N N . LYS A 1 177 ? 3.295 3.834 17.785 1.00 98.38 177 LYS A N 1
ATOM 1321 C CA . LYS A 1 177 ? 2.739 5.056 17.174 1.00 98.38 177 LYS A CA 1
ATOM 1322 C C . LYS A 1 177 ? 1.438 4.818 16.405 1.00 98.38 177 LYS A C 1
ATOM 1324 O O . LYS A 1 177 ? 0.885 5.759 15.834 1.00 98.38 177 LYS A O 1
ATOM 1329 N N . VAL A 1 178 ? 0.956 3.579 16.387 1.00 98.25 178 VAL A N 1
ATOM 1330 C CA . VAL A 1 178 ? -0.323 3.155 15.798 1.00 98.25 178 VAL A CA 1
ATOM 1331 C C . VAL A 1 178 ? -1.227 2.568 16.884 1.00 98.25 178 VAL A C 1
ATOM 1333 O O . VAL A 1 178 ? -0.761 2.239 17.971 1.00 98.25 178 VAL A O 1
ATOM 1336 N N . SER A 1 179 ? -2.533 2.450 16.633 1.00 98.00 179 SER A N 1
ATOM 1337 C CA . SER A 1 179 ? -3.456 1.955 17.670 1.00 98.00 179 SER A CA 1
ATOM 1338 C C . SER A 1 179 ? -3.305 0.457 17.945 1.00 98.00 179 SER A C 1
ATOM 1340 O O . SER A 1 179 ? -3.490 0.024 19.080 1.00 98.00 179 SER A O 1
ATOM 1342 N N . HIS A 1 180 ? -3.008 -0.344 16.919 1.00 96.75 180 HIS A N 1
ATOM 1343 C CA . HIS A 1 180 ? -2.810 -1.784 17.057 1.00 96.75 180 HIS A CA 1
ATOM 1344 C C . HIS A 1 180 ? -1.919 -2.344 15.944 1.00 96.75 180 HIS A C 1
ATOM 1346 O O . HIS A 1 180 ? -2.109 -2.011 14.773 1.00 96.75 180 HIS A O 1
ATOM 1352 N N . VAL A 1 181 ? -1.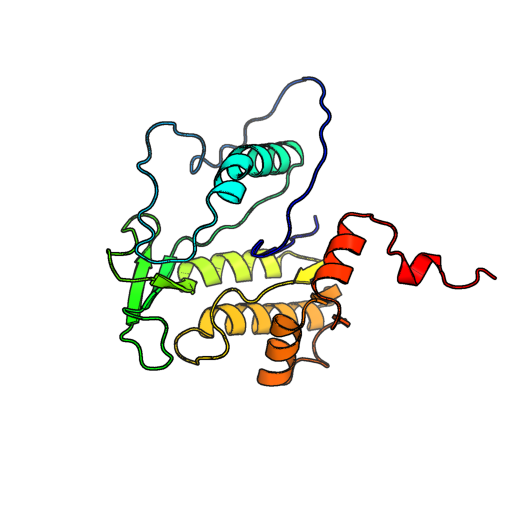010 -3.252 16.306 1.00 96.12 181 VAL A N 1
ATOM 1353 C CA . VAL A 1 181 ? -0.220 -4.059 15.368 1.00 96.12 181 VAL A CA 1
ATOM 1354 C C . VAL A 1 181 ? -0.585 -5.529 15.564 1.00 96.12 181 VAL A C 1
ATOM 1356 O O . VAL A 1 181 ? -0.331 -6.108 16.617 1.00 96.12 181 VAL A O 1
ATOM 1359 N N . SER A 1 182 ? -1.190 -6.126 14.541 1.00 90.62 182 SER A N 1
ATOM 1360 C CA . SER A 1 182 ? -1.575 -7.534 14.497 1.00 90.62 182 SER A CA 1
ATOM 1361 C C . SER A 1 182 ? -0.576 -8.337 13.671 1.00 90.62 182 SER A C 1
ATOM 1363 O O . SER A 1 182 ? -0.301 -8.028 12.509 1.00 90.62 182 SER A O 1
ATOM 1365 N N . THR A 1 183 ? -0.100 -9.443 14.240 1.00 83.44 183 THR A N 1
ATOM 1366 C CA . THR A 1 183 ? 0.696 -10.450 13.522 1.00 83.44 183 THR A CA 1
ATOM 1367 C C . THR A 1 183 ? -0.169 -11.353 12.636 1.00 83.44 183 THR A C 1
ATOM 1369 O O . THR A 1 183 ? 0.337 -12.018 11.732 1.00 83.44 183 THR A O 1
ATOM 1372 N N . GLY A 1 184 ? -1.486 -11.379 12.858 1.00 80.56 184 GLY A N 1
ATOM 1373 C CA . GLY A 1 184 ? -2.411 -12.276 12.175 1.00 80.56 184 GLY A CA 1
ATOM 1374 C C . GLY A 1 184 ? -2.830 -11.746 10.810 1.00 80.56 184 GLY A C 1
ATOM 1375 O O . GLY A 1 184 ? -3.946 -11.268 10.685 1.00 80.56 184 GLY A O 1
ATOM 1376 N N . GLY A 1 185 ? -1.979 -11.833 9.785 1.00 78.75 185 GLY A N 1
ATOM 1377 C CA . GLY A 1 185 ? -2.275 -11.313 8.438 1.00 78.75 185 GLY A CA 1
ATOM 1378 C C . GLY A 1 185 ? -3.590 -11.804 7.837 1.00 78.75 185 GLY A C 1
ATOM 1379 O O . GLY A 1 185 ? -4.570 -11.061 7.825 1.00 78.75 185 GLY A O 1
ATOM 1380 N N . GLY A 1 186 ? -3.616 -13.051 7.359 1.00 81.88 186 GLY A N 1
ATOM 1381 C CA . GLY A 1 186 ? -4.824 -13.649 6.774 1.00 81.88 186 GLY A CA 1
ATOM 1382 C C . GLY A 1 186 ? -5.975 -13.750 7.777 1.00 81.88 186 GLY A C 1
ATOM 1383 O O . GLY A 1 186 ? -7.096 -13.373 7.461 1.00 81.88 186 GLY A O 1
ATOM 1384 N N . ALA A 1 187 ? -5.677 -14.135 9.021 1.00 86.44 187 ALA A N 1
ATOM 1385 C CA . ALA A 1 187 ? -6.687 -14.260 10.072 1.00 86.44 187 ALA A CA 1
ATOM 1386 C C . ALA A 1 187 ? -7.412 -12.932 10.375 1.00 86.44 187 ALA A C 1
ATOM 1388 O O . ALA A 1 187 ? -8.623 -12.930 10.575 1.00 86.44 187 ALA A O 1
ATOM 1389 N N . SER A 1 188 ? -6.707 -11.792 10.372 1.00 85.62 188 SER A N 1
ATOM 1390 C CA . SER A 1 188 ? -7.343 -10.481 10.576 1.00 85.62 188 SER A CA 1
ATOM 1391 C C . SER A 1 188 ? -8.230 -10.096 9.394 1.00 85.62 188 SER A C 1
ATOM 1393 O O . SER A 1 188 ? -9.255 -9.455 9.600 1.00 85.62 188 SER A O 1
ATOM 1395 N N . LEU A 1 189 ? -7.866 -10.477 8.164 1.00 84.62 189 LEU A N 1
ATOM 1396 C CA . LEU A 1 189 ? -8.711 -10.235 6.994 1.00 84.62 189 LEU A CA 1
ATOM 1397 C C . LEU A 1 189 ? -9.960 -11.118 7.014 1.00 84.62 189 LEU A C 1
ATOM 1399 O O . LEU A 1 189 ? -11.048 -10.589 6.833 1.00 84.62 189 LEU A O 1
ATOM 1403 N N . GLU A 1 190 ? -9.841 -12.410 7.327 1.00 88.12 190 GLU A N 1
ATOM 1404 C CA . GLU A 1 190 ? -11.001 -13.303 7.480 1.00 88.12 190 GLU A CA 1
ATOM 1405 C C . GLU A 1 190 ? -11.961 -12.819 8.577 1.00 88.12 190 GLU A C 1
ATOM 1407 O O . GLU A 1 190 ? -13.180 -12.838 8.400 1.00 88.12 190 GLU A O 1
ATOM 1412 N N . LEU A 1 191 ? -11.419 -12.302 9.684 1.00 89.38 191 LEU A N 1
ATOM 1413 C CA . LEU A 1 191 ? -12.220 -11.668 10.729 1.00 89.38 191 LEU A CA 1
ATOM 1414 C C . LEU A 1 191 ? -12.985 -10.444 10.199 1.00 89.38 191 LEU A C 1
ATOM 1416 O O . LEU A 1 191 ? -14.155 -10.255 10.522 1.00 89.38 191 LEU A O 1
ATOM 1420 N N . LEU A 1 192 ? -12.345 -9.618 9.364 1.00 89.06 192 LEU A N 1
ATOM 1421 C CA . LEU A 1 192 ? -12.964 -8.438 8.746 1.00 89.06 192 LEU A CA 1
ATOM 1422 C C . LEU A 1 192 ? -13.945 -8.784 7.621 1.00 89.06 192 LEU A C 1
ATOM 1424 O O . LEU A 1 192 ? -14.850 -7.999 7.343 1.00 89.06 192 LEU A O 1
ATOM 1428 N N . GLU A 1 193 ? -13.802 -9.955 7.003 1.00 88.75 193 GLU A N 1
ATOM 1429 C CA . GLU A 1 193 ? -14.798 -10.543 6.102 1.00 88.75 193 GLU A CA 1
ATOM 1430 C C . GLU A 1 193 ? -16.054 -11.014 6.858 1.00 88.75 193 GLU A C 1
ATOM 1432 O O . GLU A 1 193 ? -17.054 -11.350 6.228 1.00 88.75 193 GLU A O 1
ATOM 1437 N N . GLY A 1 194 ? -16.026 -11.008 8.198 1.00 90.38 194 GLY A N 1
ATOM 1438 C CA . GLY A 1 194 ? -17.135 -11.424 9.055 1.00 90.38 194 GLY A CA 1
ATOM 1439 C C . GLY A 1 194 ? -17.188 -12.931 9.300 1.00 90.38 194 GLY A C 1
ATOM 1440 O O . GLY A 1 194 ? -18.215 -13.437 9.753 1.00 90.38 194 GLY A O 1
ATOM 1441 N N . LYS A 1 195 ? -16.107 -13.661 8.997 1.00 92.50 195 LYS A N 1
ATOM 1442 C CA . LYS A 1 195 ? -16.025 -15.102 9.246 1.00 92.50 195 LYS A CA 1
ATOM 1443 C C . LYS A 1 195 ? -15.807 -15.380 10.730 1.00 92.50 195 LYS A C 1
ATOM 1445 O O . LYS A 1 195 ? -15.112 -14.646 11.433 1.00 92.50 195 LYS A O 1
ATOM 1450 N N . VAL A 1 196 ? -16.361 -16.497 11.191 1.00 92.44 196 VAL A N 1
ATOM 1451 C CA . VAL A 1 196 ? -16.024 -17.059 12.500 1.00 92.44 196 VAL A CA 1
ATOM 1452 C C . VAL A 1 196 ? -14.663 -17.735 12.381 1.00 92.44 196 VAL A C 1
ATOM 1454 O O . VAL A 1 196 ? -14.497 -18.675 11.605 1.00 92.44 196 VAL A O 1
ATOM 1457 N N . LEU A 1 197 ? -13.682 -17.251 13.142 1.00 93.62 197 LEU A N 1
ATOM 1458 C CA . LEU A 1 197 ? -12.359 -17.864 13.172 1.00 93.62 197 LEU A CA 1
ATOM 1459 C C . LEU A 1 197 ? -12.408 -19.145 14.022 1.00 93.62 197 LEU A C 1
ATOM 1461 O O . LEU A 1 197 ? -12.708 -19.044 15.215 1.00 93.62 197 LEU A O 1
ATOM 1465 N N . PRO A 1 198 ? -12.046 -20.327 13.483 1.00 93.62 198 PRO A N 1
ATOM 1466 C CA . PRO A 1 198 ? -12.177 -21.598 14.206 1.00 93.62 198 PRO A CA 1
ATOM 1467 C C . PRO A 1 198 ? -11.451 -21.628 15.556 1.00 93.62 198 PRO A C 1
ATOM 1469 O O . PRO A 1 198 ? -11.938 -22.204 16.523 1.00 93.62 198 PRO A O 1
ATOM 1472 N N . GLY A 1 199 ? -10.287 -20.975 15.644 1.00 93.75 199 GLY A N 1
ATOM 1473 C CA . GLY A 1 199 ? -9.522 -20.889 16.891 1.00 93.75 199 GLY A CA 1
ATOM 1474 C C . GLY A 1 199 ? -10.150 -19.978 17.951 1.00 93.75 199 GLY A C 1
ATOM 1475 O O . GLY A 1 199 ? -9.903 -20.185 19.134 1.00 93.75 199 GLY A O 1
ATOM 1476 N N . VAL A 1 200 ? -10.955 -18.989 17.544 1.00 94.00 200 VAL A N 1
ATOM 1477 C CA . VAL A 1 200 ? -11.691 -18.106 18.466 1.00 94.00 200 VAL A CA 1
ATOM 1478 C C . VAL A 1 200 ? -12.969 -18.792 18.941 1.00 94.00 200 VAL A C 1
ATOM 1480 O O . VAL A 1 200 ? -13.274 -18.738 20.126 1.00 94.00 200 VAL A O 1
ATOM 1483 N N . ASP A 1 201 ? -13.675 -19.474 18.038 1.00 96.06 201 ASP A N 1
ATOM 1484 C CA . ASP A 1 201 ? -14.900 -20.228 18.346 1.00 96.06 201 ASP A CA 1
ATOM 1485 C C . ASP A 1 201 ? -14.659 -21.371 19.341 1.00 96.06 201 ASP A C 1
ATOM 1487 O O . ASP A 1 201 ? -15.491 -21.662 20.193 1.00 96.06 201 ASP A O 1
ATOM 1491 N N . ALA A 1 202 ? -13.474 -21.983 19.286 1.00 97.00 202 ALA A N 1
ATOM 1492 C CA . ALA A 1 202 ? -13.079 -23.040 20.210 1.00 97.00 202 ALA A CA 1
ATOM 1493 C C . ALA A 1 202 ? -12.806 -22.555 21.651 1.00 97.00 202 ALA A C 1
ATOM 1495 O O . ALA A 1 202 ? -12.564 -23.384 22.532 1.00 97.00 202 ALA A O 1
ATOM 1496 N N . LEU A 1 203 ? -12.796 -21.241 21.913 1.00 96.56 203 LEU A N 1
ATOM 1497 C CA . LEU A 1 203 ? -12.633 -20.707 23.265 1.00 96.56 203 LEU A CA 1
ATOM 1498 C C . LEU A 1 203 ? -13.921 -20.898 24.073 1.00 96.56 203 LEU A C 1
ATOM 1500 O O . LEU A 1 203 ? -15.023 -20.686 23.577 1.00 96.56 203 LEU A O 1
ATOM 1504 N N . SER A 1 204 ? -13.787 -21.254 25.351 1.00 95.75 204 SER A N 1
ATOM 1505 C CA . SER A 1 204 ? -14.941 -21.372 26.246 1.00 95.75 204 SER A CA 1
ATOM 1506 C C . SER A 1 204 ? -15.682 -20.038 26.369 1.00 95.75 204 SER A C 1
ATOM 1508 O O . SER A 1 204 ? -15.066 -19.011 26.667 1.00 95.75 204 SER A O 1
ATOM 1510 N N . SER A 1 205 ? -17.007 -20.059 26.215 1.00 91.81 205 SER A N 1
ATOM 1511 C CA . SER A 1 205 ? -17.845 -18.937 26.638 1.00 91.81 205 SER A CA 1
ATOM 1512 C C . SER A 1 205 ? -17.923 -18.869 28.168 1.00 91.81 205 SER A C 1
ATOM 1514 O O . SER A 1 205 ? -17.705 -19.871 28.855 1.00 91.81 205 SER A O 1
ATOM 1516 N N . ILE A 1 206 ? -18.238 -17.680 28.688 1.00 82.62 206 ILE A N 1
ATOM 1517 C CA . ILE A 1 206 ? -18.583 -17.470 30.106 1.00 82.62 206 ILE A CA 1
ATOM 1518 C C . ILE A 1 206 ? -19.955 -18.082 30.397 1.00 82.62 206 ILE A C 1
ATOM 1520 O O . ILE A 1 206 ? -20.832 -17.986 29.506 1.00 82.62 206 ILE A O 1
#

Secondary structure (DSSP, 8-state):
--EEEE---S-------------------TTS--TT-----BTT----HHHHHHHHHHHHHHHHTT------SEEEEESSSSTT--EEEEETTT-BPTT-EEEEE-HHHHHHHHHHHHT-SEEEEES-SS-TTSGGG-HHHHHHHHHHHHHHTTT-EEEEESHHHHHHHHHTT-TTSSSEEES-HHHHHHHHTTPPPHHHHTSPP-